Protein AF-A0A1I8HYN5-F1 (afdb_monomer)

InterPro domains:
  IPR001965 Zinc finger, PHD-type [SM00249] (14-79)
  IPR011011 Zinc finger, FYVE/PHD-type [SSF57903] (11-50)
  IPR013083 Zinc finger, RING/FYVE/PHD-type [G3DSA:3.30.40.10] (3-82)
  IPR034732 Extended PHD (ePHD) domain [PS51805] (1-79)
  IPR050701 Histone Modification Regulator [PTHR13793] (5-115)

Nearest PDB structures (foldseek):
  5erc-assembly1_A  TM=8.312E-01  e=2.181E-04  Homo sapiens
  6u04-assembly1_A  TM=8.109E-01  e=4.125E-04  Homo sapiens
  8gdx-assembly1_A  TM=7.862E-01  e=3.197E-04  Homo sapiens
  4dq0-assembly1_A  TM=2.539E-01  e=8.028E+00  Escherichia coli O157:H7 str. Sakai

Solvent-accessible surface area (backbone atoms only — not comparable to full-atom values): 11178 Å² total; per-residue (Å²): 120,81,73,80,75,58,62,69,71,35,25,64,41,57,16,60,64,83,70,47,56,67,87,48,59,39,49,54,28,71,52,87,95,46,85,52,27,31,32,59,66,57,46,60,74,58,57,55,45,88,83,61,100,62,64,42,44,40,79,25,66,36,78,38,98,83,74,47,80,41,79,44,33,25,39,67,93,43,47,84,35,72,66,43,20,50,38,58,73,38,42,70,60,50,52,54,54,50,51,52,50,52,53,51,51,53,49,50,59,76,46,62,91,56,59,70,70,59,51,53,52,53,53,54,54,53,56,68,72,67,69,84,84,62,91,69,56,63,62,57,50,51,53,53,50,51,49,52,50,49,62,71,43,40,75,80,77,50,55,60,68,58,52,52,58,71,54,73,81,61,95,64,52,68,67,58,50,43,51,54,52,50,51,56,52,61,75,71,110

Structure (mmCIF, N/CA/C/O backbone):
data_AF-A0A1I8HYN5-F1
#
_entry.id   AF-A0A1I8HYN5-F1
#
loop_
_atom_site.group_PDB
_atom_site.id
_atom_site.type_symbol
_atom_site.label_atom_id
_atom_site.label_alt_id
_atom_site.label_comp_id
_atom_site.label_asym_id
_atom_site.label_entity_id
_atom_site.label_seq_id
_atom_site.pdbx_PDB_ins_code
_atom_site.Cartn_x
_atom_site.Cartn_y
_atom_site.Cartn_z
_atom_site.occupancy
_atom_site.B_iso_or_equiv
_atom_site.auth_seq_id
_atom_site.auth_comp_id
_atom_site.auth_asym_id
_atom_site.auth_atom_id
_atom_site.pdbx_PDB_model_num
ATOM 1 N N . ASP A 1 1 ? 23.582 0.432 -28.502 1.00 45.94 1 ASP A N 1
ATOM 2 C CA . ASP A 1 1 ? 22.298 1.060 -28.120 1.00 45.94 1 ASP A CA 1
ATOM 3 C C . ASP A 1 1 ? 21.508 0.223 -27.118 1.00 45.94 1 ASP A C 1
ATOM 5 O O . ASP A 1 1 ? 20.801 -0.701 -27.498 1.00 45.94 1 ASP A O 1
ATOM 9 N N . PHE A 1 2 ? 21.614 0.536 -25.820 1.00 52.78 2 PHE A N 1
ATOM 10 C CA . PHE A 1 2 ? 20.899 -0.164 -24.730 1.00 52.78 2 PHE A CA 1
ATOM 11 C C . PHE A 1 2 ? 19.363 -0.065 -24.819 1.00 52.78 2 PHE A C 1
ATOM 13 O O . PHE A 1 2 ? 18.639 -0.804 -24.153 1.00 52.78 2 PHE A O 1
ATOM 20 N N . GLU A 1 3 ? 18.843 0.842 -25.644 1.00 53.78 3 GLU A N 1
ATOM 21 C CA . GLU A 1 3 ? 17.408 1.003 -25.849 1.00 53.78 3 GLU A CA 1
ATOM 22 C C . GLU A 1 3 ? 16.760 -0.163 -26.614 1.00 53.78 3 GLU A C 1
ATOM 24 O O . GLU A 1 3 ? 15.589 -0.464 -26.364 1.00 53.78 3 GLU A O 1
ATOM 29 N N . ALA A 1 4 ? 17.501 -0.853 -27.485 1.00 60.72 4 ALA A N 1
ATOM 30 C CA . ALA A 1 4 ? 16.977 -1.954 -28.299 1.00 60.72 4 ALA A CA 1
ATOM 31 C C . ALA A 1 4 ? 16.680 -3.232 -27.487 1.00 60.72 4 ALA A C 1
ATOM 33 O O . ALA A 1 4 ? 15.923 -4.091 -27.931 1.00 60.72 4 ALA A O 1
ATOM 34 N N . GLU A 1 5 ? 17.229 -3.347 -26.274 1.00 81.69 5 GLU A N 1
ATOM 35 C CA . GLU A 1 5 ? 17.124 -4.553 -25.444 1.00 81.69 5 GLU A CA 1
ATOM 36 C C . GLU A 1 5 ? 15.880 -4.559 -24.533 1.00 81.69 5 GLU A C 1
ATOM 38 O O . GLU A 1 5 ? 15.499 -5.590 -23.976 1.00 81.69 5 GLU A O 1
ATOM 43 N N . VAL A 1 6 ? 15.203 -3.414 -24.377 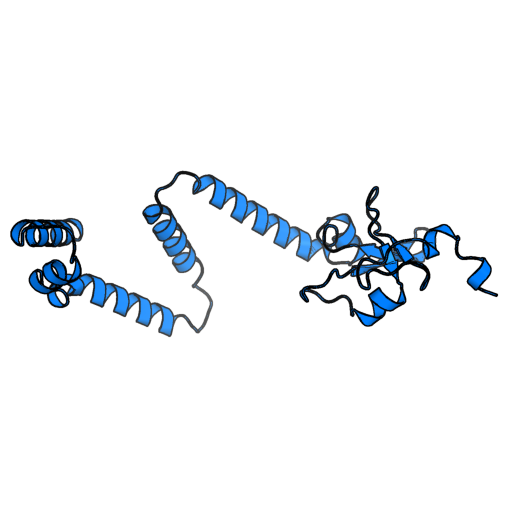1.00 82.06 6 VAL A N 1
ATOM 44 C CA . VAL A 1 6 ? 14.002 -3.304 -23.538 1.00 82.06 6 VAL A CA 1
ATOM 45 C C . VAL A 1 6 ? 12.756 -3.673 -24.350 1.00 82.06 6 VAL A C 1
ATOM 47 O O . VAL A 1 6 ? 12.395 -2.928 -25.263 1.00 82.06 6 VAL A O 1
ATOM 50 N N . PRO A 1 7 ? 12.016 -4.740 -23.982 1.00 88.06 7 PRO A N 1
ATOM 51 C CA . PRO A 1 7 ? 10.850 -5.174 -24.743 1.00 88.06 7 PRO A CA 1
ATOM 52 C C . PRO A 1 7 ? 9.796 -4.062 -24.923 1.00 88.06 7 PRO A C 1
ATOM 54 O O . PRO A 1 7 ? 9.461 -3.396 -23.933 1.00 88.06 7 PRO A O 1
ATOM 57 N N . PRO A 1 8 ? 9.191 -3.908 -26.122 1.00 88.12 8 PRO A N 1
ATOM 58 C CA . PRO A 1 8 ? 8.239 -2.829 -26.416 1.00 88.12 8 PRO A CA 1
ATOM 59 C C . PRO A 1 8 ? 7.075 -2.737 -25.422 1.00 88.12 8 PRO A C 1
ATOM 61 O O . PRO A 1 8 ? 6.675 -1.646 -25.010 1.00 88.12 8 PRO A O 1
ATOM 64 N N . TRP A 1 9 ? 6.581 -3.885 -24.944 1.00 89.19 9 TRP A N 1
ATOM 65 C CA . TRP A 1 9 ? 5.485 -3.938 -23.976 1.00 89.19 9 TRP A CA 1
ATOM 66 C C . TRP A 1 9 ? 5.801 -3.199 -22.670 1.00 89.19 9 TRP A C 1
ATOM 68 O O . TRP A 1 9 ? 4.890 -2.644 -22.065 1.00 89.19 9 TRP A O 1
ATOM 78 N N . ARG A 1 10 ? 7.072 -3.128 -22.239 1.00 91.19 10 ARG A N 1
ATOM 79 C CA . ARG A 1 10 ? 7.459 -2.402 -21.016 1.00 91.19 10 ARG A CA 1
ATOM 80 C C . ARG A 1 10 ? 7.323 -0.892 -21.155 1.00 91.19 10 ARG A C 1
ATOM 82 O O . ARG A 1 10 ? 7.084 -0.227 -20.150 1.00 91.19 10 ARG A O 1
ATOM 89 N N . ARG A 1 11 ? 7.466 -0.359 -22.370 1.00 89.25 11 ARG A N 1
ATOM 90 C CA . ARG A 1 11 ? 7.289 1.072 -22.670 1.00 89.25 11 ARG A CA 1
ATOM 91 C C . ARG A 1 11 ? 5.807 1.445 -22.801 1.00 89.25 11 ARG A C 1
ATOM 93 O O . ARG A 1 11 ? 5.422 2.574 -22.518 1.00 89.25 11 ARG A O 1
ATOM 100 N N . ALA A 1 12 ? 4.959 0.482 -23.167 1.00 90.81 12 ALA A N 1
ATOM 101 C CA . ALA A 1 12 ? 3.516 0.677 -23.325 1.00 90.81 12 ALA A CA 1
ATOM 102 C C . ALA A 1 12 ? 2.719 0.655 -22.000 1.00 90.81 12 ALA A C 1
ATOM 104 O O . ALA A 1 12 ? 1.532 0.994 -21.981 1.00 90.81 12 ALA A O 1
ATOM 105 N N . LEU A 1 13 ? 3.338 0.248 -20.886 1.00 94.06 13 LEU A N 1
ATOM 106 C CA . LEU A 1 13 ? 2.671 0.184 -19.584 1.00 94.06 13 LEU A CA 1
ATOM 107 C C . LEU A 1 13 ? 2.345 1.579 -19.034 1.00 94.06 13 LEU A C 1
ATOM 109 O O . LEU A 1 13 ? 3.095 2.534 -19.210 1.00 94.06 13 LEU A O 1
ATOM 113 N N . LEU A 1 14 ? 1.225 1.678 -18.312 1.00 93.50 14 LEU A N 1
ATOM 114 C CA . LEU A 1 14 ? 0.826 2.895 -17.605 1.00 93.50 14 LEU A CA 1
ATOM 115 C C . LEU A 1 14 ? 1.540 2.980 -16.252 1.00 93.50 14 LEU A C 1
ATOM 117 O O . LEU A 1 14 ? 1.288 2.159 -15.364 1.00 93.50 14 LEU A O 1
ATOM 121 N N . CYS A 1 15 ? 2.376 3.999 -16.069 1.00 92.50 15 CYS A N 1
ATOM 122 C CA . CYS A 1 15 ? 3.002 4.270 -14.781 1.00 92.50 15 CYS A CA 1
ATOM 123 C C . CYS A 1 15 ? 1.953 4.731 -13.757 1.00 92.50 15 CYS A C 1
ATOM 125 O O . CYS A 1 15 ? 1.239 5.703 -13.987 1.00 92.50 15 CYS A O 1
ATOM 127 N N . ARG A 1 16 ? 1.871 4.082 -12.590 1.00 90.56 16 ARG A N 1
ATOM 128 C CA . ARG A 1 16 ? 0.913 4.468 -11.533 1.00 90.56 16 ARG A CA 1
ATOM 129 C C . ARG A 1 16 ? 1.249 5.771 -10.806 1.00 90.56 16 ARG A C 1
ATOM 131 O O . ARG A 1 16 ? 0.359 6.324 -10.169 1.00 90.56 16 ARG A O 1
ATOM 138 N N . ILE A 1 17 ? 2.495 6.237 -10.901 1.00 87.75 17 ILE A N 1
ATOM 139 C CA . ILE A 1 17 ? 2.951 7.479 -10.261 1.00 87.75 17 ILE A CA 1
ATOM 140 C C . ILE A 1 17 ? 2.571 8.679 -11.135 1.00 87.75 17 ILE A C 1
ATOM 142 O O . ILE A 1 17 ? 1.749 9.490 -10.726 1.00 87.75 17 ILE A O 1
ATOM 146 N N . CYS A 1 18 ? 3.099 8.765 -12.363 1.00 90.06 18 CYS A N 1
ATOM 147 C CA . CYS A 1 18 ? 2.850 9.906 -13.256 1.00 90.06 18 CYS A CA 1
ATOM 148 C C . CYS A 1 18 ? 1.638 9.744 -14.187 1.00 90.06 18 CYS A C 1
ATOM 150 O O . CYS A 1 18 ? 1.286 10.685 -14.887 1.00 90.06 18 CYS A O 1
ATOM 152 N N . ARG A 1 19 ? 0.997 8.566 -14.218 1.00 91.31 19 ARG A N 1
ATOM 153 C CA . ARG A 1 19 ? -0.172 8.256 -15.068 1.00 91.31 19 ARG A CA 1
ATOM 154 C C . ARG A 1 19 ? 0.064 8.439 -16.576 1.00 91.31 19 ARG A C 1
ATOM 156 O O . ARG A 1 19 ? -0.882 8.685 -17.315 1.00 91.31 19 ARG A O 1
ATOM 163 N N . GLN A 1 20 ? 1.297 8.251 -17.042 1.00 91.50 20 GLN A N 1
ATOM 164 C CA . GLN A 1 20 ? 1.667 8.330 -18.462 1.00 91.50 20 GLN A CA 1
ATOM 165 C C . GLN A 1 20 ? 2.129 6.969 -19.012 1.00 91.50 20 GLN A C 1
ATOM 167 O O . GLN A 1 20 ? 2.555 6.096 -18.248 1.00 91.50 20 GLN A O 1
ATOM 172 N N . ARG A 1 21 ? 2.027 6.800 -20.338 1.00 92.88 21 ARG A N 1
ATOM 173 C CA . ARG A 1 21 ? 2.552 5.670 -21.132 1.00 92.88 21 ARG A CA 1
ATOM 174 C C . ARG A 1 21 ? 3.614 6.195 -22.101 1.00 92.88 21 ARG A C 1
ATOM 176 O O . ARG A 1 21 ? 3.545 7.357 -22.481 1.00 92.88 21 ARG A O 1
ATOM 183 N N . GLY A 1 22 ? 4.564 5.362 -22.520 1.00 85.88 22 GLY A N 1
ATOM 184 C CA . GLY A 1 22 ? 5.498 5.691 -23.608 1.00 85.88 22 GLY A CA 1
ATOM 185 C C . GLY A 1 22 ? 6.640 6.653 -23.260 1.00 85.88 22 GLY A C 1
ATOM 186 O O . GLY A 1 22 ? 7.536 6.819 -24.074 1.00 85.88 22 GLY A O 1
ATOM 187 N N . VAL A 1 23 ? 6.658 7.236 -22.057 1.00 86.38 23 VAL A N 1
ATOM 188 C CA . VAL A 1 23 ? 7.706 8.184 -21.612 1.00 86.38 23 VAL A CA 1
ATOM 189 C C . VAL A 1 23 ? 8.972 7.462 -21.124 1.00 86.38 23 VAL A C 1
ATOM 191 O O . VAL A 1 23 ? 10.029 8.065 -20.977 1.00 86.38 23 VAL A O 1
ATOM 194 N N . GLY A 1 24 ? 8.896 6.153 -20.874 1.00 85.81 24 GLY A N 1
ATOM 195 C CA . GLY A 1 24 ? 10.059 5.352 -20.511 1.00 85.81 24 GLY A CA 1
ATOM 196 C C . GLY A 1 24 ? 9.726 3.892 -20.224 1.00 85.81 24 GLY A C 1
ATOM 197 O O . GLY A 1 24 ? 8.579 3.452 -20.305 1.00 85.81 24 GLY A O 1
ATOM 198 N N . ALA A 1 25 ? 10.750 3.121 -19.861 1.00 89.44 25 ALA A N 1
ATOM 199 C CA . ALA A 1 25 ? 10.588 1.725 -19.482 1.00 89.44 25 ALA A CA 1
ATOM 200 C C . ALA A 1 25 ? 9.956 1.596 -18.088 1.00 89.44 25 ALA A C 1
ATOM 202 O O . ALA A 1 25 ? 10.476 2.114 -17.092 1.00 89.44 25 ALA A O 1
ATOM 203 N N . CYS A 1 26 ? 8.848 0.863 -18.002 1.00 92.50 26 CYS A N 1
ATOM 204 C CA . CYS A 1 26 ? 8.253 0.508 -16.724 1.00 92.50 26 CYS A CA 1
ATOM 205 C C . CYS A 1 26 ? 8.825 -0.799 -16.156 1.00 92.50 26 CYS A C 1
ATOM 207 O O . CYS A 1 26 ? 9.093 -1.765 -16.874 1.00 92.50 26 CYS A O 1
ATOM 209 N N . VAL A 1 27 ? 8.905 -0.854 -14.829 1.00 92.00 27 VAL A N 1
ATOM 210 C CA . VAL A 1 27 ? 9.053 -2.081 -14.041 1.00 92.00 27 VAL A CA 1
ATOM 211 C C . VAL A 1 27 ? 7.725 -2.429 -13.379 1.00 92.00 27 VAL A C 1
ATOM 213 O O . VAL A 1 27 ? 6.952 -1.548 -12.996 1.00 92.00 27 VAL A O 1
ATOM 216 N N . GLN A 1 28 ? 7.444 -3.723 -13.264 1.00 92.75 28 GLN A N 1
ATOM 217 C CA . GLN A 1 28 ? 6.195 -4.227 -12.699 1.00 92.75 28 GLN A CA 1
ATOM 218 C C . GLN A 1 28 ? 6.365 -4.677 -11.249 1.00 92.75 28 GLN A C 1
ATOM 220 O O . GLN A 1 28 ? 7.465 -4.970 -10.782 1.00 92.75 28 GLN A O 1
ATOM 225 N N . CYS A 1 29 ? 5.243 -4.746 -10.538 1.00 93.25 29 CYS A N 1
ATOM 226 C CA . CYS A 1 29 ? 5.196 -5.309 -9.201 1.00 93.25 29 CYS A CA 1
ATOM 227 C C . CYS A 1 29 ? 5.617 -6.791 -9.207 1.00 93.25 29 CYS A C 1
ATOM 229 O O . CYS A 1 29 ? 5.122 -7.571 -10.012 1.00 93.25 29 CYS A O 1
ATOM 231 N N . GLY A 1 30 ? 6.464 -7.198 -8.257 1.00 90.31 30 GLY A N 1
ATOM 232 C CA . GLY A 1 30 ? 6.969 -8.569 -8.127 1.00 90.31 30 GLY A CA 1
ATOM 233 C C . GLY A 1 30 ? 5.939 -9.610 -7.668 1.00 90.31 30 GLY A C 1
ATOM 234 O O . GLY A 1 30 ? 6.273 -10.787 -7.564 1.00 90.31 30 GLY A O 1
ATOM 235 N N . VAL A 1 31 ? 4.694 -9.211 -7.381 1.00 91.25 31 VAL A N 1
ATOM 236 C CA . VAL A 1 31 ? 3.612 -10.142 -7.027 1.00 91.25 31 VAL A CA 1
ATOM 237 C C . VAL A 1 31 ? 2.941 -10.675 -8.286 1.00 91.25 31 VAL A C 1
ATOM 239 O O . VAL A 1 31 ? 2.493 -9.915 -9.147 1.00 91.25 31 VAL A O 1
ATOM 242 N N . ARG A 1 32 ? 2.804 -12.001 -8.359 1.00 89.56 32 ARG A N 1
ATOM 243 C CA . ARG A 1 32 ? 2.158 -12.693 -9.477 1.00 89.56 32 ARG A CA 1
ATOM 244 C C . ARG A 1 32 ? 0.724 -12.182 -9.677 1.00 89.56 32 ARG A C 1
ATOM 246 O O . ARG A 1 32 ? -0.018 -12.032 -8.711 1.00 89.56 32 ARG A O 1
ATOM 253 N N . ARG A 1 33 ? 0.324 -11.949 -10.933 1.00 90.19 33 ARG A N 1
ATOM 254 C CA . ARG A 1 33 ? -0.977 -11.359 -11.333 1.00 90.19 33 ARG A CA 1
ATOM 255 C C . ARG A 1 33 ? -1.185 -9.887 -10.935 1.00 90.19 33 ARG A C 1
ATOM 257 O O . ARG A 1 33 ? -2.273 -9.356 -11.139 1.00 90.19 33 ARG A O 1
ATOM 264 N N . CYS A 1 34 ? -0.171 -9.191 -10.415 1.00 93.06 34 CYS A N 1
ATOM 265 C CA . CYS A 1 34 ? -0.236 -7.742 -10.256 1.00 93.06 34 CYS A CA 1
ATOM 266 C C . CYS A 1 34 ? 0.259 -7.042 -11.526 1.00 93.06 34 CYS A C 1
ATOM 268 O O . CYS A 1 34 ? 1.414 -7.184 -11.903 1.00 93.06 34 CYS A O 1
ATOM 270 N N . ASN A 1 35 ? -0.590 -6.225 -12.148 1.00 92.38 35 ASN A N 1
ATOM 271 C CA . ASN A 1 35 ? -0.233 -5.422 -13.324 1.00 92.38 35 ASN A CA 1
ATOM 272 C C . ASN A 1 35 ? 0.217 -3.991 -12.972 1.00 92.38 35 ASN A C 1
ATOM 274 O O . ASN A 1 35 ? 0.258 -3.120 -13.839 1.00 92.38 35 ASN A O 1
ATOM 278 N N . ALA A 1 36 ? 0.497 -3.709 -11.694 1.00 93.25 36 ALA A N 1
ATOM 279 C CA . ALA A 1 36 ? 0.994 -2.400 -11.290 1.00 93.25 36 ALA A CA 1
ATOM 280 C C . ALA A 1 36 ? 2.386 -2.171 -11.885 1.00 93.25 36 ALA A C 1
ATOM 282 O O . ALA A 1 36 ? 3.275 -2.999 -11.690 1.00 93.25 36 ALA A O 1
ATOM 283 N N . ALA A 1 37 ? 2.549 -1.050 -12.582 1.00 93.38 37 ALA A N 1
ATOM 284 C CA . ALA A 1 37 ? 3.760 -0.692 -13.295 1.00 93.38 37 ALA A CA 1
ATOM 285 C C . ALA A 1 37 ? 4.196 0.733 -12.942 1.00 93.38 37 ALA A C 1
ATOM 287 O O . ALA A 1 37 ? 3.365 1.588 -12.618 1.00 93.38 37 ALA A O 1
ATOM 288 N N . PHE A 1 38 ? 5.500 0.972 -12.990 1.00 91.44 38 PHE A N 1
ATOM 289 C CA . PHE A 1 38 ? 6.111 2.235 -12.599 1.00 91.44 38 PHE A CA 1
ATOM 290 C C . PHE A 1 38 ? 7.333 2.509 -13.468 1.00 91.44 38 PHE A C 1
ATOM 292 O O . PHE A 1 38 ? 8.128 1.598 -13.689 1.00 91.44 38 PHE A O 1
ATOM 299 N N . HIS A 1 39 ? 7.532 3.748 -13.912 1.00 91.00 39 HIS A N 1
ATOM 300 C CA . HIS A 1 39 ? 8.812 4.125 -14.509 1.00 91.00 39 HIS A CA 1
ATOM 301 C C . HIS A 1 39 ? 9.928 4.016 -13.468 1.00 91.00 39 HIS A C 1
ATOM 303 O O . HIS A 1 39 ? 9.734 4.378 -12.303 1.00 91.00 39 HIS A O 1
ATOM 309 N N . VAL A 1 40 ? 11.109 3.574 -13.904 1.00 86.56 40 VAL A N 1
ATOM 310 C CA . VAL A 1 40 ? 12.303 3.494 -13.045 1.00 86.56 40 VAL A CA 1
ATOM 311 C C . VAL A 1 40 ? 12.643 4.869 -12.460 1.00 86.56 40 VAL A C 1
ATOM 313 O O . VAL A 1 40 ? 12.838 4.989 -11.253 1.00 86.56 40 VAL A O 1
ATOM 316 N N . GLY A 1 41 ? 12.602 5.918 -13.290 1.00 85.81 41 GLY A N 1
ATOM 317 C CA . GLY A 1 41 ? 12.794 7.301 -12.846 1.00 85.81 41 GLY A CA 1
ATOM 318 C C . GLY A 1 41 ? 11.738 7.750 -11.834 1.00 85.81 41 GLY A C 1
ATOM 319 O O . GLY A 1 41 ? 12.087 8.267 -10.780 1.00 85.81 41 GLY A O 1
ATOM 320 N N . CYS A 1 42 ? 10.451 7.467 -12.078 1.00 86.38 42 CYS A N 1
ATOM 321 C CA . CYS A 1 42 ? 9.390 7.821 -11.129 1.00 86.38 42 CYS A CA 1
ATOM 322 C C . CYS A 1 42 ? 9.590 7.163 -9.758 1.00 86.38 42 CYS A C 1
ATOM 324 O O . CYS A 1 42 ? 9.378 7.827 -8.751 1.00 86.38 42 CYS A O 1
ATOM 326 N N . LEU A 1 43 ? 10.018 5.896 -9.709 1.00 80.25 43 LEU A N 1
ATOM 327 C CA . LEU A 1 43 ? 10.330 5.199 -8.454 1.00 80.25 43 LEU A CA 1
ATOM 328 C C . LEU A 1 43 ? 11.517 5.821 -7.711 1.00 80.25 43 LEU A C 1
ATOM 330 O O . LEU A 1 43 ? 11.496 5.901 -6.482 1.00 80.25 43 LEU A O 1
ATOM 334 N N . ALA A 1 44 ? 12.547 6.236 -8.452 1.00 76.56 44 ALA A N 1
ATOM 335 C CA . ALA A 1 44 ? 13.732 6.876 -7.892 1.00 76.56 44 ALA A CA 1
ATOM 336 C C . ALA A 1 44 ? 13.397 8.264 -7.318 1.00 76.56 44 ALA A C 1
ATOM 338 O O . ALA A 1 44 ? 13.735 8.558 -6.170 1.00 76.56 44 ALA A O 1
ATOM 339 N N . THR A 1 45 ? 12.668 9.089 -8.076 1.00 71.50 45 THR A N 1
ATOM 340 C CA . THR A 1 45 ? 12.294 10.456 -7.683 1.00 71.50 45 THR A CA 1
ATOM 341 C C . THR A 1 45 ? 11.232 10.481 -6.586 1.00 71.50 45 THR A C 1
ATOM 343 O O . THR A 1 45 ? 11.310 11.313 -5.687 1.00 71.50 45 THR A O 1
ATOM 346 N N . SER A 1 46 ? 10.279 9.540 -6.577 1.00 62.38 46 SER A N 1
ATOM 347 C CA . SER A 1 46 ? 9.251 9.461 -5.526 1.00 62.38 46 SER A CA 1
ATOM 348 C C . SER A 1 46 ? 9.795 9.007 -4.161 1.00 62.38 46 SER A C 1
ATOM 350 O O . SER A 1 46 ? 9.013 8.819 -3.224 1.00 62.38 46 SER A O 1
ATOM 352 N N . ARG A 1 47 ? 11.118 8.795 -4.044 1.00 50.12 47 ARG A N 1
ATOM 353 C CA . ARG A 1 47 ? 11.853 8.437 -2.820 1.00 50.12 47 ARG A CA 1
ATOM 354 C C . ARG A 1 47 ? 11.112 7.441 -1.930 1.00 50.12 47 ARG A C 1
ATOM 356 O O . ARG A 1 47 ? 10.931 7.723 -0.754 1.00 50.12 47 ARG A O 1
ATOM 363 N N . GLY A 1 48 ? 10.666 6.295 -2.463 1.00 47.75 48 GLY A N 1
ATOM 364 C CA . GLY A 1 48 ? 10.149 5.167 -1.661 1.00 47.75 48 GLY A CA 1
ATOM 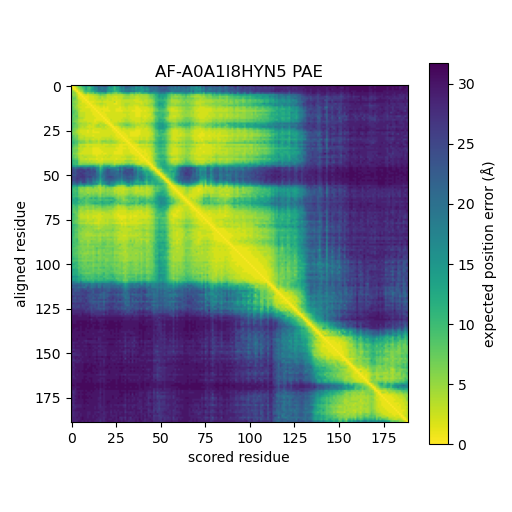365 C C . GLY A 1 48 ? 9.294 5.568 -0.447 1.00 47.75 48 GLY A C 1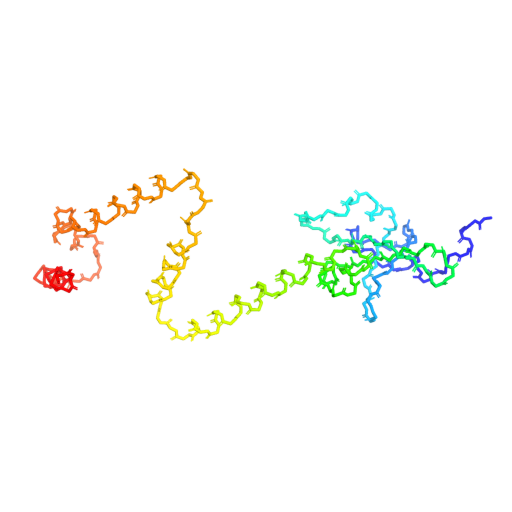
ATOM 366 O O . GLY A 1 48 ? 9.454 4.992 0.634 1.00 47.75 48 GLY A O 1
ATOM 367 N N . SER A 1 49 ? 8.477 6.615 -0.592 1.00 39.62 49 SER A N 1
ATOM 368 C CA . SER A 1 49 ? 8.024 7.399 0.547 1.00 39.62 49 SER A CA 1
ATOM 369 C C . SER A 1 49 ? 6.953 6.613 1.281 1.00 39.62 49 SER A C 1
ATOM 371 O O . SER A 1 49 ? 5.838 6.386 0.814 1.00 39.62 49 SER A O 1
ATOM 373 N N . VAL A 1 50 ? 7.328 6.143 2.468 1.00 41.31 50 VAL A N 1
ATOM 374 C CA . VAL A 1 50 ? 6.376 5.709 3.478 1.00 41.31 50 VAL A CA 1
ATOM 375 C C . VAL A 1 50 ? 5.484 6.919 3.765 1.00 41.31 50 VAL A C 1
ATOM 377 O O . VAL A 1 50 ? 5.909 7.840 4.449 1.00 41.31 50 VAL A O 1
ATOM 380 N N . GLY A 1 51 ? 4.258 6.913 3.244 1.00 39.59 51 GLY A N 1
ATOM 381 C CA . GLY A 1 51 ? 3.185 7.762 3.760 1.00 39.59 51 GLY A CA 1
ATOM 382 C C . GLY A 1 51 ? 2.947 9.115 3.087 1.00 39.59 51 GLY A C 1
ATOM 383 O O . GLY A 1 51 ? 2.332 9.958 3.729 1.00 39.59 51 GLY A O 1
ATOM 384 N N . VAL A 1 52 ? 3.335 9.334 1.826 1.00 33.41 52 VAL A N 1
ATOM 385 C CA . VAL A 1 52 ? 2.785 10.470 1.058 1.00 33.41 52 VAL A CA 1
ATOM 386 C C . VAL A 1 52 ? 1.685 9.952 0.135 1.00 33.41 52 VAL A C 1
ATOM 388 O O . VAL A 1 52 ? 1.852 8.938 -0.543 1.00 33.41 52 VAL A O 1
ATOM 391 N N . ALA A 1 53 ? 0.526 10.604 0.168 1.00 36.69 53 ALA A N 1
ATOM 392 C CA . ALA A 1 53 ? -0.665 10.241 -0.588 1.00 36.69 53 ALA A CA 1
ATOM 393 C C . ALA A 1 53 ? -0.408 10.341 -2.105 1.00 36.69 53 ALA A C 1
ATOM 395 O O . ALA A 1 53 ? -0.631 11.376 -2.718 1.00 36.69 53 ALA A O 1
ATOM 396 N N . GLY A 1 54 ? 0.104 9.268 -2.712 1.00 42.44 54 GLY A N 1
ATOM 397 C CA . GLY A 1 54 ? 0.452 9.279 -4.131 1.00 42.44 54 GLY A CA 1
ATOM 398 C C . GLY A 1 54 ? 1.175 8.023 -4.610 1.00 42.44 54 GLY A C 1
ATOM 399 O O . GLY A 1 54 ? 2.326 8.102 -5.011 1.00 42.44 54 GLY A O 1
ATOM 400 N N . GLY A 1 55 ? 0.505 6.865 -4.580 1.00 51.47 55 GLY A N 1
ATOM 401 C CA . GLY A 1 55 ? 0.833 5.698 -5.422 1.00 51.47 55 GLY A CA 1
ATOM 402 C C . GLY A 1 55 ? 2.298 5.234 -5.441 1.00 51.47 55 GLY A C 1
ATOM 403 O O . GLY A 1 55 ? 2.849 5.030 -6.525 1.00 51.47 55 GLY A O 1
ATOM 404 N N . GLY A 1 56 ? 2.930 5.075 -4.277 1.00 57.72 56 GLY A N 1
ATOM 405 C CA . GLY A 1 56 ? 4.349 4.751 -4.150 1.00 57.72 56 GLY A CA 1
ATOM 406 C C . GLY A 1 56 ? 4.655 3.266 -4.373 1.00 57.72 56 GLY A C 1
ATOM 407 O O . GLY A 1 56 ? 4.130 2.374 -3.712 1.00 57.72 56 GLY A O 1
ATOM 408 N N . GLY A 1 57 ? 5.561 2.956 -5.300 1.00 64.75 57 GLY A N 1
ATOM 409 C CA . GLY A 1 57 ? 6.204 1.640 -5.331 1.00 64.75 57 GLY A CA 1
ATOM 410 C C . GLY A 1 57 ? 7.363 1.576 -4.329 1.00 64.75 57 GLY A C 1
ATOM 411 O O . GLY A 1 57 ? 8.069 2.562 -4.124 1.00 64.75 57 GLY A O 1
ATOM 412 N N . ARG A 1 58 ? 7.592 0.416 -3.708 1.00 81.31 58 ARG A N 1
ATOM 413 C CA . ARG A 1 58 ? 8.756 0.160 -2.844 1.00 81.31 58 ARG A CA 1
ATOM 414 C C . ARG A 1 58 ? 9.758 -0.726 -3.558 1.00 81.31 58 ARG A C 1
ATOM 416 O O . ARG A 1 58 ? 9.399 -1.824 -3.979 1.00 81.31 58 ARG A O 1
ATOM 423 N N . LEU A 1 59 ? 10.996 -0.253 -3.652 1.00 83.12 59 LEU A N 1
ATOM 424 C CA . LEU A 1 59 ? 12.123 -1.011 -4.182 1.00 83.12 59 LEU A CA 1
ATOM 425 C C . LEU A 1 59 ? 12.683 -1.948 -3.104 1.00 83.12 59 LEU A C 1
ATOM 427 O O . LEU A 1 59 ? 12.846 -1.564 -1.947 1.00 83.12 59 LEU A O 1
ATOM 431 N N . ALA A 1 60 ? 12.986 -3.172 -3.507 1.00 84.25 60 ALA A N 1
ATOM 432 C CA . ALA A 1 60 ? 13.612 -4.209 -2.712 1.00 84.25 60 ALA A CA 1
ATOM 433 C C . ALA A 1 60 ? 14.812 -4.769 -3.483 1.00 84.25 60 ALA A C 1
ATOM 435 O O . ALA A 1 60 ? 14.769 -4.887 -4.709 1.00 84.25 60 ALA A O 1
ATOM 436 N N . SER A 1 61 ? 15.869 -5.131 -2.763 1.00 86.44 61 SER A N 1
ATOM 437 C CA . SER A 1 61 ? 17.044 -5.795 -3.324 1.00 86.44 61 SER A CA 1
ATOM 438 C C . SER A 1 61 ? 17.102 -7.206 -2.768 1.00 86.44 61 SER A C 1
ATOM 440 O O . SER A 1 61 ? 17.149 -7.386 -1.554 1.00 86.44 61 SER A O 1
ATOM 442 N N . VAL A 1 62 ? 17.107 -8.197 -3.651 1.00 85.25 62 VAL A N 1
ATOM 443 C CA . VAL A 1 62 ? 17.201 -9.612 -3.291 1.00 85.25 62 VAL A CA 1
ATOM 444 C C . VAL A 1 62 ? 18.434 -10.220 -3.935 1.00 85.25 62 VAL A C 1
ATOM 446 O O . VAL A 1 62 ? 18.778 -9.903 -5.071 1.00 85.25 62 VAL A O 1
ATOM 449 N N . GLU A 1 63 ? 19.116 -11.095 -3.215 1.00 85.75 63 GLU A N 1
ATOM 450 C CA . GLU A 1 63 ? 20.221 -11.857 -3.781 1.00 85.75 63 GLU A CA 1
ATOM 451 C C . GLU A 1 63 ? 19.662 -13.006 -4.629 1.00 85.75 63 GLU A C 1
ATOM 453 O O . GLU A 1 63 ? 18.785 -13.761 -4.197 1.00 85.75 63 GLU A O 1
ATOM 458 N N . GLY A 1 64 ? 20.088 -13.080 -5.888 1.00 81.19 64 GLY A N 1
ATOM 459 C CA . GLY A 1 64 ? 19.742 -14.168 -6.789 1.00 81.19 64 GLY A CA 1
ATOM 460 C C . GLY A 1 64 ? 20.466 -15.457 -6.405 1.00 81.19 64 GLY A C 1
ATOM 461 O O . GLY A 1 64 ? 21.526 -15.430 -5.792 1.00 81.19 64 GLY A O 1
ATOM 462 N N . ARG A 1 65 ? 19.914 -16.605 -6.818 1.00 82.12 65 ARG A N 1
ATOM 463 C CA . ARG A 1 65 ? 20.564 -17.922 -6.649 1.00 82.12 65 ARG A CA 1
ATOM 464 C C . ARG A 1 65 ? 21.935 -18.010 -7.332 1.00 82.12 65 ARG A C 1
ATOM 466 O O . ARG A 1 65 ? 22.757 -18.826 -6.959 1.00 82.12 65 ARG A O 1
ATOM 473 N N . ASP A 1 66 ? 22.140 -17.163 -8.327 1.00 87.62 66 ASP A N 1
ATOM 474 C CA . ASP A 1 66 ? 23.341 -16.970 -9.126 1.00 87.62 66 ASP A CA 1
ATOM 475 C C . ASP A 1 66 ? 24.349 -15.986 -8.495 1.00 87.62 66 ASP A C 1
ATOM 477 O O . ASP A 1 66 ? 25.280 -15.551 -9.164 1.00 87.62 66 ASP A O 1
ATOM 481 N N . GLY A 1 67 ? 24.133 -15.552 -7.245 1.00 84.44 67 GLY A N 1
ATOM 482 C CA . GLY A 1 67 ? 24.950 -14.534 -6.566 1.00 84.44 67 GLY A CA 1
ATOM 483 C C . GLY A 1 67 ? 24.750 -13.108 -7.102 1.00 84.44 67 GLY A C 1
ATOM 484 O O . GLY A 1 67 ? 25.251 -12.138 -6.536 1.00 84.44 67 GLY A O 1
ATOM 485 N N . ARG A 1 68 ? 23.981 -12.933 -8.184 1.00 87.44 6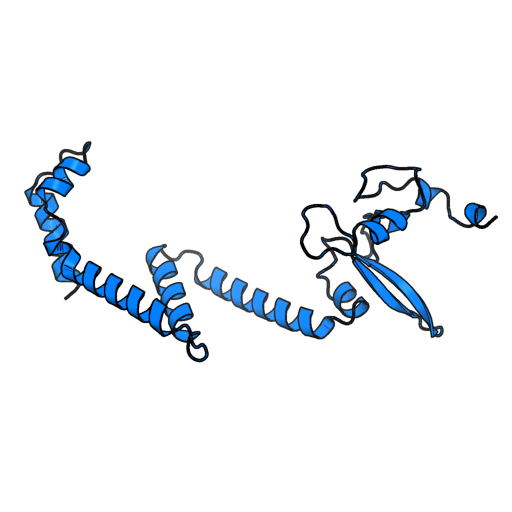8 ARG A N 1
ATOM 486 C CA . ARG A 1 68 ? 23.673 -11.616 -8.756 1.00 87.44 68 ARG A CA 1
ATOM 487 C C . ARG A 1 68 ? 22.518 -10.958 -8.014 1.00 87.44 68 ARG A C 1
ATOM 489 O O . ARG A 1 68 ? 21.469 -11.564 -7.794 1.00 87.44 68 ARG A O 1
ATOM 496 N N . ARG A 1 69 ? 22.673 -9.676 -7.683 1.00 85.44 69 ARG A N 1
ATOM 497 C CA . ARG A 1 69 ? 21.604 -8.869 -7.080 1.00 85.44 69 ARG A CA 1
ATOM 498 C C . ARG A 1 69 ? 20.458 -8.660 -8.070 1.00 85.44 69 ARG A C 1
ATOM 500 O O . ARG A 1 69 ? 20.668 -8.237 -9.204 1.00 85.44 69 ARG A O 1
ATOM 507 N N . LYS A 1 70 ? 19.234 -8.923 -7.620 1.00 86.19 70 LYS A N 1
ATOM 508 C CA . LYS A 1 70 ? 17.986 -8.692 -8.353 1.00 86.19 70 LYS A CA 1
ATOM 509 C C . LYS A 1 70 ? 17.190 -7.614 -7.636 1.00 86.19 70 LYS A C 1
ATOM 511 O O . LYS A 1 70 ? 17.041 -7.638 -6.417 1.00 86.19 70 LYS A O 1
ATOM 516 N N . TYR A 1 71 ? 16.643 -6.685 -8.403 1.00 85.88 71 TYR A N 1
ATOM 517 C CA . TYR A 1 71 ? 15.825 -5.603 -7.873 1.00 85.88 71 TYR A CA 1
ATOM 518 C C . TYR A 1 71 ? 14.352 -5.895 -8.148 1.00 85.88 71 TYR A C 1
ATOM 520 O O . TYR A 1 71 ? 13.962 -6.154 -9.285 1.00 85.88 71 TYR A O 1
ATOM 528 N N . LEU A 1 72 ? 13.535 -5.872 -7.098 1.00 88.25 72 LEU A N 1
ATOM 529 C CA . LEU A 1 72 ? 12.093 -6.093 -7.163 1.00 88.25 72 LEU A CA 1
ATOM 530 C C . LEU A 1 72 ? 11.356 -4.847 -6.691 1.00 88.25 72 LEU A C 1
ATOM 532 O O . LEU A 1 72 ? 11.821 -4.138 -5.806 1.00 88.25 72 LEU A O 1
ATOM 536 N N . VAL A 1 73 ? 10.175 -4.599 -7.251 1.00 90.00 73 VAL A N 1
ATOM 537 C CA . VAL A 1 73 ? 9.318 -3.482 -6.839 1.00 90.00 73 VAL A CA 1
ATOM 538 C C . VAL A 1 73 ? 7.979 -4.015 -6.352 1.00 90.00 73 VAL A C 1
ATOM 540 O O . VAL A 1 73 ? 7.432 -4.956 -6.921 1.00 90.00 73 VAL A O 1
ATOM 543 N N . TYR A 1 74 ? 7.413 -3.409 -5.314 1.00 89.69 74 TYR A N 1
ATOM 544 C CA . TYR A 1 74 ? 6.089 -3.746 -4.791 1.00 89.69 74 TYR A CA 1
ATOM 545 C C . TYR A 1 74 ? 5.194 -2.511 -4.770 1.00 89.69 74 TYR A C 1
ATOM 547 O O . TYR A 1 74 ? 5.605 -1.466 -4.280 1.00 89.69 74 TYR A O 1
ATOM 555 N N . CYS A 1 75 ? 3.972 -2.614 -5.298 1.00 90.75 75 CYS A N 1
ATOM 556 C CA . CYS A 1 75 ? 2.996 -1.525 -5.196 1.00 90.75 75 CYS A CA 1
ATOM 557 C C . CYS A 1 75 ? 2.460 -1.394 -3.763 1.00 90.75 75 CYS A C 1
ATOM 559 O O . CYS A 1 75 ? 2.560 -2.344 -2.992 1.00 90.75 75 CYS A O 1
ATOM 561 N N . ASP A 1 76 ? 1.809 -0.280 -3.426 1.00 85.31 76 ASP A N 1
ATOM 562 C CA . ASP A 1 76 ? 1.242 -0.044 -2.086 1.00 85.31 76 ASP A CA 1
ATOM 563 C C . ASP A 1 76 ? 0.369 -1.191 -1.564 1.00 85.31 76 ASP A C 1
ATOM 565 O O . ASP A 1 76 ? 0.480 -1.594 -0.408 1.00 85.31 76 ASP A O 1
ATOM 569 N N . ARG A 1 77 ? -0.453 -1.784 -2.439 1.00 87.81 77 ARG A N 1
ATOM 570 C CA . ARG A 1 77 ? -1.327 -2.915 -2.082 1.00 87.81 77 ARG A CA 1
ATOM 571 C C . ARG A 1 77 ? -0.553 -4.178 -1.710 1.00 87.81 77 ARG A C 1
ATOM 573 O O . ARG A 1 77 ? -1.077 -5.028 -1.000 1.00 87.81 77 ARG A O 1
ATOM 580 N N . HIS A 1 78 ? 0.670 -4.313 -2.211 1.00 90.19 78 HIS A N 1
ATOM 581 C CA . HIS A 1 78 ? 1.512 -5.489 -2.024 1.00 90.19 78 HIS A CA 1
ATOM 582 C C . HIS A 1 78 ? 2.765 -5.224 -1.189 1.00 90.19 78 HIS A C 1
ATOM 584 O O . HIS A 1 78 ? 3.506 -6.158 -0.900 1.00 90.19 78 HIS A O 1
ATOM 590 N N . ALA A 1 79 ? 2.993 -3.985 -0.762 1.00 85.12 79 ALA A N 1
ATOM 591 C CA . ALA A 1 79 ? 4.130 -3.607 0.064 1.00 85.12 79 ALA A CA 1
ATOM 592 C C . ALA A 1 79 ? 4.123 -4.287 1.442 1.00 85.12 79 ALA A C 1
ATOM 594 O O . ALA A 1 79 ? 5.183 -4.567 1.992 1.00 85.12 79 ALA A O 1
ATOM 595 N N . ASP A 1 80 ? 2.933 -4.578 1.970 1.00 83.44 80 ASP A N 1
ATOM 596 C CA . ASP A 1 80 ? 2.729 -5.237 3.264 1.00 83.44 80 ASP A CA 1
ATOM 597 C C . ASP A 1 80 ? 2.556 -6.768 3.134 1.00 83.44 80 ASP A C 1
ATOM 599 O O . ASP A 1 80 ? 2.069 -7.425 4.057 1.00 83.44 80 ASP A O 1
ATOM 603 N N . THR A 1 81 ? 2.924 -7.370 1.997 1.00 88.62 81 THR A N 1
ATOM 604 C CA . THR A 1 81 ? 2.931 -8.839 1.839 1.00 88.62 81 THR A CA 1
ATOM 605 C C . THR A 1 81 ? 4.140 -9.471 2.532 1.00 88.62 81 THR A C 1
ATOM 607 O O . THR A 1 81 ? 5.141 -8.802 2.795 1.00 88.62 81 THR A O 1
ATOM 610 N N . ALA A 1 82 ? 4.054 -10.769 2.845 1.00 87.81 82 ALA A N 1
ATOM 611 C CA . ALA A 1 82 ? 5.156 -11.499 3.475 1.00 87.81 82 ALA A CA 1
ATOM 612 C C . ALA A 1 82 ? 6.390 -11.526 2.560 1.00 87.81 82 ALA A C 1
ATOM 614 O O . ALA A 1 82 ? 7.517 -11.321 3.006 1.00 87.81 82 ALA A O 1
ATOM 615 N N . GLU A 1 83 ? 6.151 -11.726 1.266 1.00 86.94 83 GLU A N 1
ATOM 616 C CA . GLU A 1 83 ? 7.146 -11.771 0.204 1.00 86.94 83 GLU A CA 1
ATOM 617 C C . GLU A 1 83 ? 7.856 -10.422 0.065 1.00 86.94 83 GLU A C 1
ATOM 619 O O . GLU A 1 83 ? 9.084 -10.377 0.036 1.00 86.94 83 GLU A O 1
ATOM 624 N N . ALA A 1 84 ? 7.098 -9.320 0.057 1.00 86.56 84 ALA A N 1
ATOM 625 C CA . ALA A 1 84 ? 7.654 -7.970 0.034 1.00 86.56 84 ALA A CA 1
ATOM 626 C C . ALA A 1 84 ? 8.477 -7.668 1.293 1.00 86.56 84 ALA A C 1
ATOM 628 O O . ALA A 1 84 ? 9.587 -7.146 1.198 1.00 86.56 84 ALA A O 1
ATOM 629 N N . ALA A 1 85 ? 7.976 -8.044 2.473 1.00 87.50 85 ALA A N 1
ATOM 630 C CA . ALA A 1 85 ? 8.693 -7.855 3.728 1.00 87.50 85 ALA A CA 1
ATOM 631 C C . ALA A 1 85 ? 10.009 -8.644 3.766 1.00 87.50 85 ALA A C 1
ATOM 633 O O . ALA A 1 85 ? 11.022 -8.111 4.223 1.00 87.50 85 ALA A O 1
ATOM 634 N N . LYS A 1 86 ? 10.013 -9.883 3.259 1.00 88.25 86 LYS A N 1
ATOM 635 C CA . LYS A 1 86 ? 11.223 -10.700 3.118 1.00 88.25 86 LYS A CA 1
ATOM 636 C C . LYS A 1 86 ? 12.212 -10.049 2.152 1.00 88.25 86 LYS A C 1
ATOM 638 O O . LYS A 1 86 ? 13.371 -9.873 2.510 1.00 88.25 86 LYS A O 1
ATOM 643 N N . ALA A 1 87 ? 11.746 -9.625 0.978 1.00 85.62 87 ALA A N 1
ATOM 644 C CA . ALA A 1 87 ? 12.580 -8.977 -0.032 1.00 85.62 87 ALA A CA 1
ATOM 645 C C . ALA A 1 87 ? 13.193 -7.646 0.449 1.00 85.62 87 ALA A C 1
ATOM 647 O O . ALA A 1 87 ? 14.275 -7.272 0.014 1.00 85.62 87 ALA A O 1
ATOM 648 N N . MET A 1 88 ? 12.525 -6.934 1.361 1.00 84.38 88 MET A N 1
ATOM 649 C CA . MET A 1 88 ? 13.025 -5.689 1.964 1.00 84.38 88 MET A CA 1
ATOM 650 C C . MET A 1 88 ? 13.837 -5.905 3.254 1.00 84.38 88 MET A C 1
ATOM 652 O O . MET A 1 88 ? 14.212 -4.925 3.894 1.00 84.38 88 MET A O 1
ATOM 656 N N . GLY A 1 89 ? 14.050 -7.148 3.704 1.00 85.00 89 GLY A N 1
ATOM 657 C CA . GLY A 1 89 ? 14.737 -7.439 4.971 1.00 85.00 89 GLY A CA 1
ATOM 658 C C . GLY A 1 89 ? 13.958 -7.020 6.231 1.00 85.00 89 GLY A C 1
ATOM 659 O O . GLY A 1 89 ? 14.528 -6.885 7.310 1.00 85.00 89 GLY A O 1
ATOM 660 N N . ARG A 1 90 ? 12.639 -6.809 6.125 1.00 86.38 90 ARG A N 1
ATOM 661 C CA . ARG A 1 90 ? 11.754 -6.316 7.202 1.00 86.38 90 ARG A CA 1
ATOM 662 C C . ARG A 1 90 ? 10.832 -7.390 7.776 1.00 86.38 90 ARG A C 1
ATOM 664 O O . ARG A 1 90 ? 9.814 -7.077 8.396 1.00 86.38 90 ARG A O 1
ATOM 671 N N . GLU A 1 91 ? 11.179 -8.663 7.610 1.00 87.50 91 GLU A N 1
ATOM 672 C CA . GLU A 1 91 ? 10.322 -9.784 8.014 1.00 87.50 91 GLU A CA 1
ATOM 673 C C . GLU A 1 91 ? 9.932 -9.728 9.503 1.00 87.50 91 GLU A C 1
ATOM 675 O O . GLU A 1 91 ? 8.759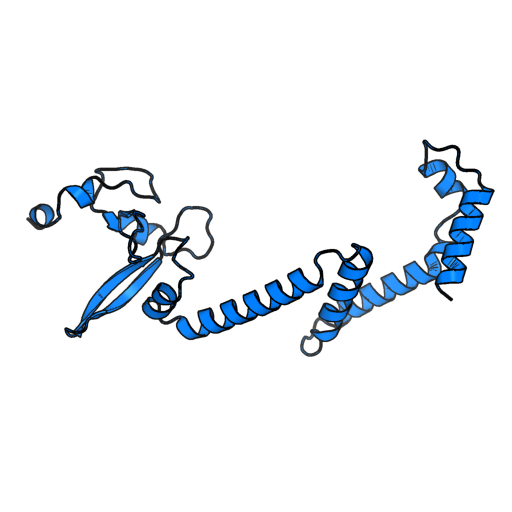 -9.886 9.846 1.00 87.50 91 GLU A O 1
ATOM 680 N N . ARG A 1 92 ? 10.885 -9.418 10.398 1.00 88.69 92 ARG A N 1
ATOM 681 C CA . ARG A 1 92 ? 10.615 -9.295 11.844 1.00 88.69 92 ARG A CA 1
ATOM 682 C C . ARG A 1 92 ? 9.576 -8.216 12.153 1.00 88.69 92 ARG A C 1
ATOM 684 O O . ARG A 1 92 ? 8.669 -8.444 12.953 1.00 88.69 92 ARG A O 1
ATOM 691 N N . GLN A 1 93 ? 9.697 -7.049 11.519 1.00 88.31 93 GLN A N 1
ATOM 692 C CA . GLN A 1 93 ? 8.762 -5.937 11.694 1.00 88.31 93 GLN A CA 1
ATOM 693 C C . GLN A 1 93 ? 7.365 -6.319 11.194 1.00 88.31 93 GLN A C 1
ATOM 695 O O . GLN A 1 93 ? 6.372 -6.094 11.889 1.00 88.31 93 GLN A O 1
ATOM 700 N N . TRP A 1 94 ? 7.289 -6.947 10.019 1.00 90.25 94 TRP A N 1
ATOM 701 C CA . TRP A 1 94 ? 6.031 -7.413 9.446 1.00 90.25 94 TRP A CA 1
ATOM 702 C C . TRP A 1 94 ? 5.336 -8.452 10.335 1.00 90.25 94 TRP A C 1
ATOM 704 O O . TRP A 1 94 ? 4.139 -8.317 10.595 1.00 90.25 94 TRP A O 1
ATOM 714 N N . ARG A 1 95 ? 6.077 -9.430 10.882 1.00 89.75 95 ARG A N 1
ATOM 715 C CA . ARG A 1 95 ? 5.528 -10.439 11.810 1.00 89.75 95 ARG A CA 1
ATOM 716 C C . ARG A 1 95 ? 4.882 -9.778 13.031 1.00 89.75 95 ARG A C 1
ATOM 718 O O . ARG A 1 95 ? 3.720 -10.057 13.324 1.00 89.75 95 ARG A O 1
ATOM 725 N N . ARG A 1 96 ? 5.586 -8.838 13.680 1.00 92.00 96 ARG A N 1
ATOM 726 C CA . ARG A 1 96 ? 5.061 -8.078 14.833 1.00 92.00 96 ARG A CA 1
ATOM 727 C C . ARG A 1 96 ? 3.789 -7.304 14.475 1.00 92.00 96 ARG A C 1
ATOM 729 O O . ARG A 1 96 ? 2.796 -7.378 15.197 1.00 92.00 96 ARG A O 1
ATOM 736 N N . ARG A 1 97 ? 3.790 -6.588 13.345 1.00 88.12 97 ARG A N 1
ATOM 737 C CA . ARG A 1 97 ? 2.636 -5.792 12.887 1.00 88.12 97 ARG A CA 1
ATOM 738 C C . ARG A 1 97 ? 1.427 -6.677 12.567 1.00 88.12 97 ARG A C 1
ATOM 740 O O . ARG A 1 97 ? 0.304 -6.341 12.938 1.00 88.12 97 ARG A O 1
ATOM 747 N N . ARG A 1 98 ? 1.648 -7.832 11.930 1.00 90.00 98 ARG A N 1
ATOM 748 C CA . ARG A 1 98 ? 0.594 -8.811 11.626 1.00 90.00 98 ARG A CA 1
ATOM 749 C C . ARG A 1 98 ? -0.019 -9.390 12.899 1.00 90.00 98 ARG A C 1
ATOM 751 O O . ARG A 1 98 ? -1.241 -9.482 12.989 1.00 90.00 98 ARG A O 1
ATOM 758 N N . GLU A 1 99 ? 0.799 -9.728 13.891 1.00 92.38 99 GLU A N 1
ATOM 759 C CA . GLU A 1 99 ? 0.321 -10.211 15.189 1.00 92.38 99 GLU A CA 1
ATOM 760 C C . GLU A 1 99 ? -0.535 -9.154 15.907 1.00 92.38 99 GLU A C 1
ATOM 762 O O . GLU A 1 99 ? -1.638 -9.453 16.370 1.00 92.38 99 GLU A O 1
ATOM 767 N N . GLN A 1 100 ? -0.078 -7.898 15.942 1.00 90.94 100 GLN A N 1
ATOM 768 C CA . GLN A 1 100 ? -0.845 -6.779 16.502 1.00 90.94 100 GLN A CA 1
ATOM 769 C C . GLN A 1 100 ? -2.189 -6.587 15.789 1.00 90.94 100 GLN A C 1
ATOM 771 O O . GLN A 1 100 ? -3.217 -6.426 16.447 1.00 90.94 100 GLN A O 1
ATOM 776 N N . LEU A 1 101 ? -2.206 -6.665 14.455 1.00 89.75 101 LEU A N 1
ATOM 777 C CA . LEU A 1 101 ? -3.435 -6.570 13.672 1.00 89.75 101 LEU A CA 1
ATOM 778 C C . LEU A 1 101 ? -4.407 -7.712 14.000 1.00 89.75 101 LEU A C 1
ATOM 780 O O . LEU A 1 101 ? -5.604 -7.474 14.141 1.00 89.75 101 LEU A O 1
ATOM 784 N N . MET A 1 102 ? -3.912 -8.944 14.160 1.00 91.94 102 MET A N 1
ATOM 785 C CA . MET A 1 102 ? -4.745 -10.082 14.563 1.00 91.94 102 MET A CA 1
ATOM 786 C C . MET A 1 102 ? -5.324 -9.896 15.969 1.00 91.94 102 MET A C 1
ATOM 788 O O . MET A 1 102 ? -6.511 -10.156 16.176 1.00 91.94 102 MET A O 1
ATOM 792 N N . LYS A 1 103 ? -4.532 -9.387 16.923 1.00 93.62 103 LYS A N 1
ATOM 793 C CA . LYS A 1 103 ? -5.018 -9.025 18.267 1.00 93.62 103 LYS A CA 1
ATOM 794 C C . LYS A 1 103 ? -6.133 -7.976 18.187 1.00 93.62 103 LYS A C 1
ATOM 796 O O . LYS A 1 103 ? -7.183 -8.168 18.796 1.00 93.62 103 LYS A O 1
ATOM 801 N N . LEU A 1 104 ? -5.951 -6.923 17.387 1.00 89.00 104 LEU A N 1
ATOM 802 C CA . LEU A 1 104 ? -6.956 -5.873 17.197 1.00 89.00 104 LEU A CA 1
ATOM 803 C C . LEU A 1 104 ? -8.242 -6.412 16.550 1.00 89.00 104 LEU A C 1
ATOM 805 O O . LEU A 1 104 ? -9.336 -6.118 17.022 1.00 89.00 104 LEU A O 1
ATOM 809 N N . LYS A 1 105 ? -8.129 -7.260 15.520 1.00 90.69 105 LYS A N 1
ATOM 810 C CA . LYS A 1 105 ? -9.286 -7.904 14.874 1.00 90.69 105 LYS A CA 1
ATOM 811 C C . LYS A 1 105 ? -10.069 -8.796 15.837 1.00 90.69 105 LYS A C 1
ATOM 813 O O . LYS A 1 105 ? -11.297 -8.760 15.828 1.00 90.69 105 LYS A O 1
ATOM 818 N N . ARG A 1 106 ? -9.380 -9.571 16.686 1.00 90.75 106 ARG A N 1
ATOM 819 C CA . ARG A 1 106 ? -10.029 -10.386 17.730 1.00 90.75 106 ARG A CA 1
ATOM 820 C C . ARG A 1 106 ? -10.810 -9.508 18.705 1.00 90.75 106 ARG A C 1
ATOM 822 O O . ARG A 1 106 ? -11.969 -9.808 18.971 1.00 90.75 106 ARG A O 1
ATOM 829 N N . LYS A 1 107 ? -10.218 -8.402 19.165 1.00 85.19 107 LYS A N 1
ATOM 830 C CA . LYS A 1 107 ? -10.898 -7.428 20.034 1.00 85.19 107 LYS A CA 1
ATOM 831 C C . LYS A 1 107 ? -12.113 -6.804 19.355 1.00 85.19 107 LYS A C 1
ATOM 833 O O . LYS A 1 107 ? -13.194 -6.808 19.927 1.00 85.19 107 LYS A O 1
ATOM 838 N N . LEU A 1 108 ? -11.976 -6.349 18.109 1.00 87.25 108 LEU A N 1
ATOM 839 C CA . LEU A 1 108 ? -13.093 -5.777 17.357 1.00 87.25 108 LEU A CA 1
ATOM 840 C C . LEU A 1 108 ? -14.246 -6.780 17.209 1.00 87.25 108 LEU A C 1
ATOM 842 O O . LEU A 1 108 ? -15.402 -6.410 17.383 1.00 87.25 108 LEU A O 1
ATOM 846 N N . LYS A 1 109 ? -13.946 -8.064 16.968 1.00 88.56 109 LYS A N 1
ATOM 847 C CA . LYS A 1 109 ? -14.961 -9.129 16.940 1.00 88.56 109 LYS A CA 1
ATOM 848 C C . LYS A 1 109 ? -15.661 -9.301 18.295 1.00 88.56 109 LYS A C 1
ATOM 850 O O . LYS A 1 109 ? -16.870 -9.471 18.309 1.00 88.56 109 LYS A O 1
ATOM 855 N N . GLN A 1 110 ? -14.934 -9.219 19.412 1.00 83.56 110 GLN A N 1
ATOM 856 C CA . GLN A 1 110 ? -15.509 -9.280 20.769 1.00 83.56 110 GLN A CA 1
ATOM 857 C C . GLN A 1 110 ? -16.345 -8.048 21.140 1.00 83.56 110 GLN A C 1
ATOM 859 O O . GLN A 1 110 ? -17.121 -8.095 22.094 1.00 83.56 110 GLN A O 1
ATOM 864 N N . LEU A 1 111 ? -16.137 -6.933 20.445 1.00 80.12 111 LEU A N 1
ATOM 865 C CA . LEU A 1 111 ? -16.846 -5.674 20.655 1.00 80.12 111 LEU A CA 1
ATOM 866 C C . LEU A 1 111 ? -18.030 -5.504 19.692 1.00 80.12 111 LEU A C 1
ATOM 868 O O . LEU A 1 111 ? -18.919 -4.696 19.947 1.00 80.12 111 LEU A O 1
ATOM 872 N N . LYS A 1 112 ? -18.067 -6.281 18.603 1.00 81.06 112 LYS A N 1
ATOM 873 C CA . LYS A 1 112 ? -19.147 -6.264 17.616 1.00 81.06 112 LYS A CA 1
ATOM 874 C C . LYS A 1 112 ? -20.464 -6.684 18.284 1.00 81.06 112 LYS A C 1
ATOM 876 O O . LYS A 1 112 ? -20.558 -7.786 18.811 1.00 81.06 112 LYS A O 1
ATOM 881 N N . GLY A 1 113 ? -21.461 -5.797 18.261 1.00 73.19 113 GLY A N 1
ATOM 882 C CA . GLY A 1 113 ? -22.778 -6.013 18.878 1.00 73.19 113 GLY A CA 1
ATOM 883 C C . GLY A 1 113 ? -22.907 -5.541 20.332 1.00 73.19 113 GLY A C 1
ATOM 884 O O . GLY A 1 113 ? -23.997 -5.623 20.888 1.00 73.19 113 GLY A O 1
ATOM 885 N N . LYS A 1 114 ? -21.839 -5.019 20.953 1.00 75.94 114 LYS A N 1
ATOM 886 C CA . LYS A 1 114 ? -21.925 -4.422 22.294 1.00 75.94 114 LYS A CA 1
ATOM 887 C C . LYS A 1 114 ? -22.429 -2.978 22.222 1.00 75.94 114 LYS A C 1
ATOM 889 O O . LYS A 1 114 ? -22.050 -2.258 21.295 1.00 75.94 114 LYS A O 1
ATOM 894 N N . PRO A 1 115 ? -23.233 -2.524 23.202 1.00 74.81 115 PRO A N 1
ATOM 895 C CA . PRO A 1 115 ? -23.685 -1.140 23.245 1.00 74.81 115 PRO A CA 1
ATOM 896 C C . PRO A 1 115 ? -22.479 -0.185 23.375 1.00 74.81 115 PRO A C 1
ATOM 898 O O . PRO A 1 115 ? -21.511 -0.525 24.068 1.00 74.81 115 PRO A O 1
ATOM 901 N N . PRO A 1 116 ? -22.523 1.017 22.764 1.00 73.81 116 PRO A N 1
ATOM 902 C CA . PRO A 1 116 ? -21.397 1.961 22.717 1.00 73.81 116 PRO A CA 1
ATOM 903 C C . PRO A 1 116 ? -20.759 2.268 24.082 1.00 73.81 116 PRO A C 1
ATOM 905 O O . PRO A 1 116 ? -19.544 2.422 24.182 1.00 73.81 116 PRO A O 1
ATOM 908 N N . VAL A 1 117 ? -21.561 2.274 25.151 1.00 69.31 117 VAL A N 1
ATOM 909 C CA . VAL A 1 117 ? -21.108 2.520 26.531 1.00 69.31 117 VAL A CA 1
ATOM 910 C C . VAL A 1 117 ? -20.164 1.418 27.038 1.00 69.31 117 VAL A C 1
ATOM 912 O O . VAL A 1 117 ? -19.166 1.707 27.694 1.00 69.31 117 VAL A O 1
ATOM 915 N N . GLN A 1 118 ? -20.412 0.150 26.692 1.00 65.56 118 GLN A N 1
ATOM 916 C CA . GLN A 1 118 ? -19.525 -0.960 27.069 1.00 65.56 118 GLN A CA 1
ATOM 917 C C . GLN A 1 118 ? -18.225 -0.964 26.256 1.00 65.56 118 GLN A C 1
ATOM 919 O O . GLN A 1 118 ? -17.178 -1.356 26.770 1.00 65.56 118 GLN A O 1
ATOM 924 N N . LEU A 1 119 ? -18.280 -0.510 24.999 1.00 65.56 119 LEU A N 1
ATOM 925 C CA . LEU A 1 119 ? -17.096 -0.319 24.161 1.00 65.56 119 LEU A CA 1
ATOM 926 C C . LEU A 1 119 ? -16.190 0.783 24.729 1.00 65.56 119 LEU A C 1
ATOM 928 O O . LEU A 1 119 ? -14.984 0.570 24.853 1.00 65.56 119 LEU A O 1
ATOM 932 N N . ALA A 1 120 ? -16.774 1.916 25.130 1.00 68.00 120 ALA A N 1
ATOM 933 C CA . ALA A 1 120 ? -16.052 3.010 25.773 1.00 68.00 120 ALA A CA 1
ATOM 934 C C . ALA A 1 120 ? -15.359 2.542 27.064 1.00 68.00 120 ALA A C 1
ATOM 936 O O . ALA A 1 120 ? -14.154 2.736 27.214 1.00 68.00 120 ALA A O 1
ATOM 937 N N . LEU A 1 121 ? -16.074 1.824 27.938 1.00 67.06 121 LEU A N 1
ATOM 938 C CA . LEU A 1 121 ? -15.524 1.304 29.194 1.00 67.06 121 LEU A CA 1
ATOM 939 C C . LEU A 1 121 ? -14.398 0.276 28.975 1.00 67.06 121 LEU A C 1
ATOM 941 O O . LEU A 1 121 ? -13.399 0.275 29.696 1.00 67.06 121 LEU A O 1
ATOM 945 N N . ALA A 1 122 ? -14.530 -0.597 27.971 1.00 65.62 122 ALA A N 1
ATOM 946 C CA . ALA A 1 122 ? -13.499 -1.574 27.625 1.00 65.62 122 ALA A CA 1
ATOM 947 C C . ALA A 1 122 ? -12.215 -0.898 27.113 1.00 65.62 122 ALA A C 1
ATOM 949 O O . ALA A 1 122 ? -11.123 -1.261 27.546 1.00 65.62 122 ALA A O 1
ATOM 950 N N . LEU A 1 123 ? -12.337 0.119 26.252 1.00 65.94 123 LEU A N 1
ATOM 951 C CA . LEU A 1 123 ? -11.193 0.908 25.782 1.00 65.94 123 LEU A CA 1
ATOM 952 C C . LEU A 1 123 ? -10.523 1.675 26.931 1.00 65.94 123 LEU A C 1
ATOM 954 O O . LEU A 1 123 ? -9.297 1.712 27.002 1.00 65.94 123 LEU A O 1
ATOM 958 N N . GLN A 1 124 ? -11.310 2.216 27.864 1.00 65.81 124 GLN A N 1
ATOM 959 C CA . GLN A 1 124 ? -10.816 2.934 29.043 1.00 65.81 124 GLN A CA 1
ATOM 960 C C . GLN A 1 124 ? -10.029 2.020 29.999 1.00 65.81 124 GLN A C 1
ATOM 962 O O . GLN A 1 124 ? -8.990 2.405 30.527 1.00 65.81 124 GLN A O 1
ATOM 967 N N . ARG A 1 125 ? -10.470 0.770 30.193 1.00 62.12 125 ARG A N 1
ATOM 968 C CA . ARG A 1 125 ? -9.726 -0.230 30.984 1.00 62.12 125 ARG A CA 1
ATOM 969 C C . ARG A 1 125 ? -8.402 -0.625 30.325 1.00 62.12 125 ARG A C 1
ATOM 971 O O . ARG A 1 125 ? -7.405 -0.824 31.015 1.00 62.12 125 ARG A O 1
ATOM 978 N N . GLU A 1 126 ? -8.368 -0.714 28.997 1.00 59.97 126 GLU A N 1
ATOM 979 C CA . GLU A 1 126 ? -7.148 -1.053 28.257 1.00 59.97 126 GLU A CA 1
ATOM 980 C C . GLU A 1 126 ? -6.111 0.079 28.238 1.00 59.97 126 GLU A C 1
ATOM 982 O O . GLU A 1 126 ? -4.911 -0.203 28.283 1.00 59.97 126 GLU A O 1
ATOM 987 N N . THR A 1 127 ? -6.534 1.347 28.206 1.00 55.38 127 THR A N 1
ATOM 988 C CA . THR A 1 127 ? -5.615 2.494 28.321 1.00 55.38 127 THR A CA 1
ATOM 989 C C . THR A 1 127 ? -5.033 2.612 29.729 1.00 55.38 127 THR A C 1
ATOM 991 O O . THR A 1 127 ? -3.830 2.838 29.868 1.00 55.38 127 THR A O 1
ATOM 994 N N . LEU A 1 128 ? -5.833 2.350 30.768 1.00 52.16 128 LEU A N 1
ATOM 995 C CA . LEU A 1 128 ? -5.365 2.288 32.159 1.00 52.16 128 LEU A CA 1
ATOM 996 C C . LEU A 1 128 ? -4.381 1.126 32.403 1.00 52.16 128 LEU A C 1
ATOM 998 O O . LEU A 1 128 ? -3.449 1.265 33.191 1.00 52.16 128 LEU A O 1
ATOM 1002 N N . GLY A 1 129 ? -4.533 0.001 31.696 1.00 48.31 129 GLY A N 1
ATOM 1003 C CA . GLY A 1 129 ? -3.640 -1.160 31.817 1.00 48.31 129 GLY A CA 1
ATOM 1004 C C . GLY A 1 129 ? -2.284 -1.028 31.108 1.00 48.31 129 GLY A C 1
ATOM 1005 O O . GLY A 1 129 ? -1.371 -1.797 31.404 1.00 48.31 129 GLY A O 1
ATOM 1006 N N . ARG A 1 130 ? -2.121 -0.076 30.176 1.00 48.06 130 ARG A N 1
ATOM 1007 C CA . ARG A 1 130 ? -0.908 0.060 29.340 1.00 48.06 130 ARG A CA 1
ATOM 1008 C C . ARG A 1 130 ? 0.071 1.141 29.823 1.00 48.06 130 ARG A C 1
ATOM 1010 O O . ARG A 1 130 ? 1.219 1.148 29.391 1.00 48.06 130 ARG A O 1
ATOM 1017 N N . ASN A 1 131 ? -0.347 2.007 30.746 1.00 45.59 131 ASN A N 1
ATOM 1018 C CA . ASN A 1 131 ? 0.399 3.186 31.209 1.00 45.59 131 ASN A CA 1
ATOM 1019 C C . ASN A 1 131 ? 1.275 2.934 32.457 1.00 45.59 131 ASN A C 1
ATOM 1021 O O . ASN A 1 131 ? 1.279 3.728 33.395 1.00 45.59 131 ASN A O 1
ATOM 1025 N N . ARG A 1 132 ? 2.037 1.830 32.498 1.00 45.66 132 ARG A N 1
ATOM 1026 C CA . ARG A 1 132 ? 2.978 1.567 33.612 1.00 45.66 132 ARG A CA 1
ATOM 1027 C C . ARG A 1 132 ? 4.432 1.983 33.358 1.00 45.66 132 ARG A C 1
ATOM 1029 O O . ARG A 1 132 ? 5.239 1.838 34.264 1.00 45.66 132 ARG A O 1
ATOM 1036 N N . THR A 1 133 ? 4.792 2.533 32.194 1.00 41.56 133 THR A N 1
ATOM 1037 C CA . THR A 1 133 ? 6.208 2.846 31.890 1.00 41.56 133 THR A CA 1
ATOM 1038 C C . THR A 1 133 ? 6.418 4.138 31.084 1.00 41.56 133 THR A C 1
ATOM 1040 O O . THR A 1 133 ? 7.090 4.117 30.055 1.00 41.56 133 THR A O 1
ATOM 1043 N N . GLY A 1 134 ? 5.847 5.270 31.510 1.00 43.22 134 GLY A N 1
ATOM 1044 C CA . GLY A 1 134 ? 6.111 6.566 30.868 1.00 43.22 134 GLY A CA 1
ATOM 1045 C C . GLY A 1 134 ? 6.029 7.762 31.833 1.00 43.22 134 GLY A C 1
ATOM 1046 O O . GLY A 1 134 ? 5.154 7.761 32.699 1.00 43.22 134 GLY A O 1
ATOM 1047 N N . PRO A 1 135 ? 6.896 8.786 31.687 1.00 46.19 135 PRO A N 1
ATOM 1048 C CA . PRO A 1 135 ? 6.970 9.948 32.586 1.00 46.19 135 PRO A CA 1
ATOM 1049 C C . PRO A 1 135 ? 5.790 10.938 32.460 1.00 46.19 135 PRO A C 1
ATOM 1051 O O . PRO A 1 135 ? 5.640 11.816 33.302 1.00 46.19 135 PRO A O 1
ATOM 1054 N N . ASP A 1 136 ? 4.904 10.776 31.471 1.00 48.78 136 ASP A N 1
ATOM 1055 C CA . ASP A 1 136 ? 3.733 11.648 31.226 1.00 48.78 136 ASP A CA 1
ATOM 1056 C C . ASP A 1 136 ? 2.462 11.234 32.017 1.00 48.78 136 ASP A C 1
ATOM 1058 O O . ASP A 1 136 ? 1.342 11.690 31.783 1.00 48.78 136 ASP A O 1
ATOM 1062 N N . ASN A 1 137 ? 2.606 10.340 33.001 1.00 51.94 137 ASN A N 1
ATOM 1063 C CA . ASN A 1 137 ? 1.483 9.806 33.786 1.00 51.94 137 ASN A CA 1
ATOM 1064 C C . ASN A 1 137 ? 0.831 10.861 34.713 1.00 51.94 137 ASN A C 1
ATOM 1066 O O . ASN A 1 137 ? -0.305 10.704 35.159 1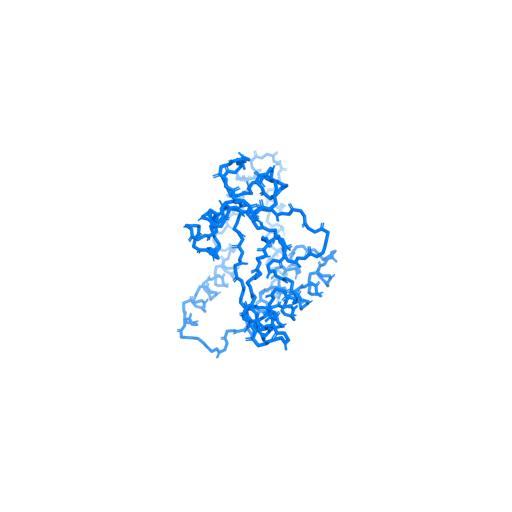.00 51.94 137 ASN A O 1
ATOM 1070 N N . GLY A 1 138 ? 1.530 11.966 34.992 1.00 53.69 138 GLY A N 1
ATOM 1071 C CA . GLY A 1 138 ? 1.065 13.013 35.904 1.00 53.69 138 GLY A CA 1
ATOM 1072 C C . GLY A 1 138 ? -0.092 13.853 35.352 1.00 53.69 138 GLY A C 1
ATOM 1073 O O . GLY A 1 138 ? -1.064 14.096 36.064 1.00 53.69 138 GLY A O 1
ATOM 1074 N N . LEU A 1 139 ? -0.032 14.288 34.088 1.00 56.59 139 LEU A N 1
ATOM 1075 C CA . LEU A 1 139 ? -1.081 15.138 33.505 1.00 56.59 139 LEU 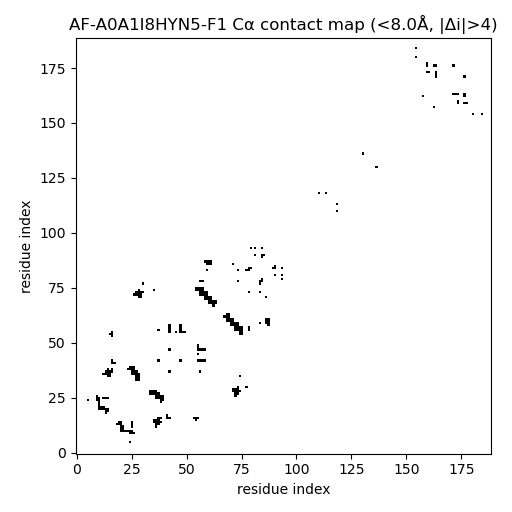A CA 1
ATOM 1076 C C . LEU A 1 139 ? -2.360 14.355 33.196 1.00 56.59 139 LEU A C 1
ATOM 1078 O O . LEU A 1 139 ? -3.461 14.863 33.413 1.00 56.59 139 LEU A O 1
ATOM 1082 N N . LEU A 1 140 ? -2.224 13.119 32.712 1.00 54.72 140 LEU A N 1
ATOM 1083 C CA . LEU A 1 140 ? -3.360 12.244 32.418 1.00 54.72 140 LEU A CA 1
ATOM 1084 C C . LEU A 1 140 ? -4.102 11.835 33.698 1.00 54.72 140 LEU A C 1
ATOM 1086 O O . LEU A 1 140 ? -5.333 11.862 33.714 1.00 54.72 140 LEU A O 1
ATOM 1090 N N . ASN A 1 141 ? -3.386 11.560 34.794 1.00 59.88 141 ASN A N 1
ATOM 1091 C CA . ASN A 1 141 ? -4.012 11.303 36.094 1.00 59.88 141 ASN A CA 1
ATOM 1092 C C . ASN A 1 141 ? -4.705 12.545 36.660 1.00 59.88 141 ASN A C 1
ATOM 1094 O O . ASN A 1 141 ? -5.826 12.429 37.149 1.00 59.88 141 ASN A O 1
ATOM 1098 N N . LYS A 1 142 ? -4.109 13.737 36.518 1.00 67.81 142 LYS A N 1
ATOM 1099 C CA . LYS A 1 142 ? -4.749 15.004 36.917 1.00 67.81 142 LYS A CA 1
ATOM 1100 C C . LYS A 1 142 ? -6.030 15.274 36.127 1.00 67.81 142 LYS A C 1
ATOM 1102 O O . LYS A 1 142 ? -7.049 15.611 36.721 1.00 67.81 142 LYS A O 1
ATOM 1107 N N . ARG A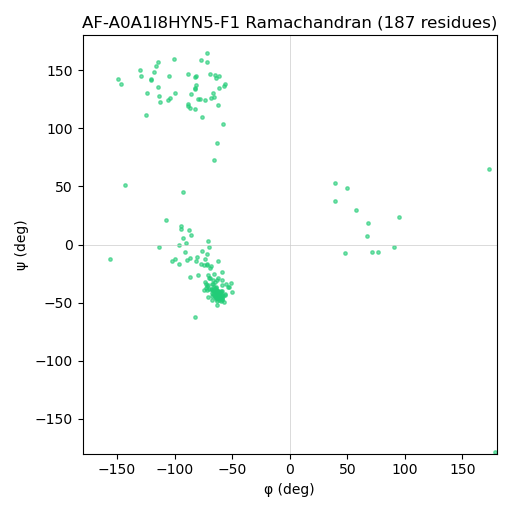 1 143 ? -6.011 15.083 34.800 1.00 68.38 143 ARG A N 1
ATOM 1108 C CA . ARG A 1 143 ? -7.208 15.230 33.950 1.00 68.38 143 ARG A CA 1
ATOM 1109 C C . ARG A 1 143 ? -8.295 14.227 34.335 1.00 68.38 143 ARG A C 1
ATOM 1111 O O . ARG A 1 143 ? -9.442 14.628 34.481 1.00 68.38 143 ARG A O 1
ATOM 1118 N N . ASN A 1 144 ? -7.936 12.962 34.560 1.00 69.44 144 ASN A N 1
ATOM 1119 C CA . ASN A 1 144 ? -8.886 11.930 34.982 1.00 69.44 144 ASN A CA 1
ATOM 1120 C C . ASN A 1 144 ? -9.458 12.184 36.383 1.00 69.44 144 ASN A C 1
ATOM 1122 O O . ASN A 1 144 ? -10.643 11.950 36.595 1.00 69.44 144 ASN A O 1
ATOM 1126 N N . MET A 1 145 ? -8.653 12.674 37.331 1.00 68.38 145 MET A N 1
ATOM 1127 C CA . MET A 1 145 ? -9.151 13.086 38.646 1.00 68.38 145 MET A CA 1
ATOM 1128 C C . MET A 1 145 ? -10.119 14.258 38.532 1.00 68.38 145 MET A C 1
ATOM 1130 O O . MET A 1 145 ? -11.199 14.193 39.105 1.00 68.38 145 MET A O 1
ATOM 1134 N N . LYS A 1 146 ? -9.782 15.273 37.728 1.00 77.44 146 LYS A N 1
ATOM 1135 C CA . LYS A 1 146 ? -10.654 16.431 37.509 1.00 77.44 146 LYS A CA 1
ATOM 1136 C C . LYS A 1 146 ? -11.966 16.048 36.821 1.00 77.44 146 LYS A C 1
ATOM 1138 O O . LYS A 1 146 ? -13.012 16.573 37.170 1.00 77.44 146 LYS A O 1
ATOM 1143 N N . LEU A 1 147 ? -11.933 15.110 35.872 1.00 73.44 147 LEU A N 1
ATOM 1144 C CA . LEU A 1 147 ? -13.143 14.548 35.263 1.00 73.44 147 LEU A CA 1
ATOM 1145 C C . LEU A 1 147 ? -14.007 13.821 36.295 1.00 73.44 147 LEU A C 1
ATOM 1147 O O . LEU A 1 147 ? -15.199 14.084 36.355 1.00 73.44 147 LEU A O 1
ATOM 1151 N N . LYS A 1 148 ? -13.413 12.980 37.148 1.00 71.31 148 LYS A N 1
ATOM 1152 C CA . LYS A 1 148 ? -14.147 12.297 38.226 1.00 71.31 148 LYS A CA 1
ATOM 1153 C C . LYS A 1 148 ? -14.747 13.270 39.239 1.00 71.31 148 LYS A C 1
ATOM 1155 O O . LYS A 1 148 ? -15.867 13.065 39.686 1.00 71.31 148 LYS A O 1
ATOM 1160 N N . GLU A 1 149 ? -14.016 14.321 39.587 1.00 75.88 149 GLU A N 1
ATOM 1161 C CA . GLU A 1 149 ? -14.490 15.388 40.469 1.00 75.88 149 GLU A CA 1
ATOM 1162 C C . GLU A 1 149 ? -15.669 16.144 39.841 1.00 75.88 149 GLU A C 1
ATOM 1164 O O . GLU A 1 149 ? -16.702 16.318 40.482 1.00 75.88 149 GLU A O 1
ATOM 1169 N N . LEU A 1 150 ? -15.566 16.524 38.563 1.00 75.38 150 LEU A N 1
ATOM 1170 C CA . LEU A 1 150 ? -16.663 17.156 37.825 1.00 75.38 150 LEU A CA 1
ATOM 1171 C C . LEU A 1 150 ? -17.869 16.224 37.665 1.00 75.38 150 LEU A C 1
ATOM 1173 O O . LEU A 1 150 ? -19.004 16.681 37.725 1.00 75.38 150 LEU A O 1
ATOM 1177 N N . GLU A 1 151 ? -17.649 14.923 37.480 1.00 73.00 151 GLU A N 1
ATOM 1178 C CA . GLU A 1 151 ? -18.717 13.922 37.415 1.00 73.00 151 GLU A CA 1
ATOM 1179 C C . GLU A 1 151 ? -19.413 13.730 38.770 1.00 73.00 151 GLU A C 1
ATOM 1181 O O . GLU A 1 151 ? -20.638 13.587 38.797 1.00 73.00 151 GLU A O 1
ATOM 1186 N N . ALA A 1 152 ? -18.662 13.764 39.878 1.00 71.50 152 ALA A N 1
ATOM 1187 C CA . ALA A 1 152 ? -19.197 13.712 41.240 1.00 71.50 152 ALA A CA 1
ATOM 1188 C C . ALA A 1 152 ? -19.990 14.983 41.588 1.00 71.50 152 ALA A C 1
ATOM 1190 O O . ALA A 1 152 ? -21.065 14.909 42.179 1.00 71.50 152 ALA A O 1
ATOM 1191 N N . ASN A 1 153 ? -19.506 16.138 41.128 1.00 75.38 153 ASN A N 1
ATOM 1192 C CA . ASN A 1 153 ? -20.115 17.447 41.365 1.00 75.38 153 ASN A CA 1
ATOM 1193 C C . ASN A 1 153 ? -21.093 17.867 40.257 1.00 75.38 153 ASN A C 1
ATOM 1195 O O . ASN A 1 153 ? -21.622 18.973 40.280 1.00 75.38 153 ASN A O 1
ATOM 1199 N N . PHE A 1 154 ? -21.384 16.999 39.287 1.00 72.88 154 PHE A N 1
ATOM 1200 C CA . PHE A 1 154 ? -22.259 17.320 38.155 1.00 72.88 154 PHE A CA 1
ATOM 1201 C C . PHE A 1 154 ? -23.614 17.883 38.609 1.00 72.88 154 PHE A C 1
ATOM 1203 O O . PHE A 1 154 ? -24.152 18.805 38.006 1.00 72.88 154 PHE A O 1
ATOM 1210 N N . HIS A 1 155 ? -24.141 17.365 39.718 1.00 68.06 155 HIS A N 1
ATOM 1211 C CA . HIS A 1 155 ? -25.427 17.776 40.271 1.00 68.06 155 HIS A CA 1
ATOM 1212 C C . HIS A 1 155 ? -25.414 19.142 40.967 1.00 68.06 155 HIS A C 1
ATOM 1214 O O . HIS A 1 155 ? -26.483 19.711 41.159 1.00 68.06 155 HIS A O 1
ATOM 1220 N N . THR A 1 156 ? -24.244 19.671 41.339 1.00 75.62 156 THR A N 1
ATOM 1221 C CA . THR A 1 156 ? -24.113 21.049 41.839 1.00 75.62 156 THR A CA 1
ATOM 1222 C C . THR A 1 156 ? -23.925 22.038 40.691 1.00 75.62 156 THR A C 1
ATOM 1224 O O . THR A 1 156 ? -24.335 23.189 40.797 1.00 75.62 156 THR A O 1
ATOM 1227 N N . ALA A 1 157 ? -23.351 21.576 39.576 1.00 68.50 157 ALA A N 1
ATOM 1228 C CA . ALA A 1 157 ? -23.080 22.383 38.390 1.00 68.50 157 ALA A CA 1
ATOM 1229 C C . ALA A 1 157 ? -24.259 22.475 37.403 1.00 68.50 157 ALA A C 1
ATOM 1231 O O . ALA A 1 157 ? -24.204 23.271 36.467 1.00 68.50 157 ALA A O 1
ATOM 1232 N N . VAL A 1 158 ? -25.307 21.661 37.571 1.00 71.25 158 VAL A N 1
ATOM 1233 C CA . VAL A 1 158 ? -26.433 21.590 36.633 1.00 71.25 158 VAL A CA 1
ATOM 1234 C C . VAL A 1 158 ? -27.758 21.833 37.346 1.00 71.25 158 VAL A C 1
ATOM 1236 O O . VAL A 1 158 ? -28.232 20.997 38.114 1.00 71.25 158 VAL A O 1
ATOM 1239 N N . SER A 1 159 ? -28.384 22.971 37.037 1.00 75.38 159 SER A N 1
ATOM 1240 C CA . SER A 1 159 ? -29.725 23.312 37.511 1.00 75.38 159 SER A CA 1
ATOM 1241 C C . SER A 1 159 ? -30.807 22.650 36.641 1.00 75.38 159 SER A C 1
ATOM 1243 O O . SER A 1 159 ? -30.746 22.742 35.408 1.00 75.38 159 SER A O 1
ATOM 1245 N N . PRO A 1 160 ? -31.847 22.035 37.240 1.00 70.69 160 PRO A N 1
ATOM 1246 C CA . PRO A 1 160 ? -32.976 21.460 36.504 1.00 70.69 160 PRO A CA 1
ATOM 1247 C C . PRO A 1 160 ? -33.677 22.462 35.572 1.00 70.69 160 PRO A C 1
ATOM 1249 O O . PRO A 1 160 ? -34.125 22.085 34.490 1.00 70.69 160 PRO A O 1
ATOM 1252 N N . GLY A 1 161 ? -33.734 23.742 35.959 1.00 70.44 161 GLY A N 1
ATOM 1253 C CA . GLY A 1 161 ? -34.355 24.800 35.155 1.00 70.44 161 GLY A CA 1
ATOM 1254 C C . GLY A 1 161 ? -33.551 25.164 33.903 1.00 70.44 161 GLY A C 1
ATOM 1255 O O . GLY A 1 161 ? -34.127 25.435 32.850 1.00 70.44 161 GLY A O 1
ATOM 1256 N N . ASP A 1 162 ? -32.221 25.112 33.975 1.00 73.88 162 ASP A N 1
ATOM 1257 C CA . ASP A 1 162 ? -31.347 25.368 32.821 1.00 73.88 162 ASP A CA 1
ATOM 1258 C C . ASP A 1 162 ? -31.400 24.210 31.821 1.00 73.88 162 ASP A C 1
ATOM 1260 O O . ASP A 1 162 ? -31.454 24.419 30.605 1.00 73.88 162 ASP A O 1
ATOM 1264 N N . LEU A 1 163 ? -31.493 22.977 32.328 1.00 72.62 163 LEU A N 1
ATOM 1265 C CA . LEU A 1 163 ? -31.750 21.794 31.508 1.00 72.62 163 LEU A CA 1
ATOM 1266 C C . LEU A 1 163 ? -33.106 21.873 30.806 1.00 72.62 163 LEU A C 1
ATOM 1268 O O . LEU A 1 163 ? -33.192 21.628 29.607 1.00 72.62 163 LEU A O 1
ATOM 1272 N N . GLN A 1 164 ? -34.162 22.253 31.524 1.00 70.44 164 GLN A N 1
ATOM 1273 C CA . GLN A 1 164 ? -35.493 22.381 30.936 1.00 70.44 164 GLN A CA 1
ATOM 1274 C C . GLN A 1 164 ? -35.524 23.428 29.810 1.00 70.44 164 GLN A C 1
ATOM 1276 O O . GLN A 1 164 ? -36.106 23.176 28.755 1.00 70.44 164 GLN A O 1
ATOM 1281 N N . ARG A 1 165 ? -34.849 24.572 30.000 1.00 71.88 165 ARG A N 1
ATOM 1282 C CA . ARG A 1 165 ? -34.740 25.636 28.987 1.00 71.88 165 ARG A CA 1
ATOM 1283 C C . ARG A 1 165 ? -33.918 25.217 27.766 1.00 71.88 165 ARG A C 1
ATOM 1285 O O . ARG A 1 165 ? -34.339 25.457 26.640 1.00 71.88 165 ARG A O 1
ATOM 1292 N N . SER A 1 166 ? -32.776 24.563 27.976 1.00 72.94 166 SER A N 1
ATOM 1293 C CA . SER A 1 166 ? -31.887 24.103 26.892 1.00 72.94 166 SER A CA 1
ATOM 1294 C C . SER A 1 166 ? -32.451 22.936 26.078 1.00 72.94 166 SER A C 1
ATOM 1296 O O . SER A 1 166 ? -32.134 22.805 24.898 1.00 72.94 166 SER A O 1
ATOM 1298 N N . LEU A 1 167 ? -33.323 22.113 26.669 1.00 70.75 167 LEU A N 1
ATOM 1299 C CA . LEU A 1 167 ? -33.992 21.012 25.970 1.00 70.75 167 LEU A CA 1
ATOM 1300 C C . LEU A 1 167 ? -35.138 21.465 25.051 1.00 70.75 167 LEU A C 1
ATOM 1302 O O . LEU A 1 167 ? -35.677 20.615 24.342 1.00 70.75 167 LEU A O 1
ATOM 1306 N N . GLY A 1 168 ? -35.481 22.764 25.061 1.00 59.69 168 GLY A N 1
ATOM 1307 C CA . GLY A 1 168 ? -35.950 23.627 23.958 1.00 59.69 168 GLY A CA 1
ATOM 1308 C C . GLY A 1 168 ? -37.065 23.189 22.993 1.00 59.69 168 GLY A C 1
ATOM 1309 O O . GLY A 1 168 ? -37.468 23.980 22.146 1.00 59.69 168 GLY A O 1
ATOM 1310 N N . SER A 1 169 ? -37.560 21.953 23.028 1.00 57.59 169 SER A N 1
ATOM 1311 C CA . SER A 1 169 ? -38.426 21.394 21.972 1.00 57.59 169 SER A CA 1
ATOM 1312 C C . SER A 1 169 ? -39.321 20.241 22.431 1.00 57.59 169 SER A C 1
ATOM 1314 O O . SER A 1 169 ? -40.253 19.866 21.725 1.00 57.59 169 SER A O 1
ATOM 1316 N N . ARG A 1 170 ? -39.084 19.664 23.614 1.00 61.31 170 ARG A N 1
ATOM 1317 C CA . ARG A 1 170 ? -40.007 18.712 24.248 1.00 61.31 170 ARG A CA 1
ATOM 1318 C C . ARG A 1 170 ? -40.549 19.367 25.509 1.00 61.31 170 ARG A C 1
ATOM 1320 O O . ARG A 1 170 ? -39.762 19.820 26.332 1.00 61.31 170 ARG A O 1
ATOM 1327 N N . LYS A 1 171 ? -41.876 19.411 25.673 1.00 66.62 171 LYS A N 1
ATOM 1328 C CA . LYS A 1 171 ? -42.537 19.803 26.931 1.00 66.62 171 LYS A CA 1
ATOM 1329 C C . LYS A 1 171 ? -42.226 18.757 28.010 1.00 66.62 171 LYS A C 1
ATOM 1331 O O . LYS A 1 171 ? -43.061 17.918 28.326 1.00 66.62 171 LYS A O 1
ATOM 1336 N N . ILE A 1 172 ? -40.992 18.739 28.500 1.00 71.00 172 ILE A N 1
ATOM 1337 C CA . ILE A 1 172 ? -40.580 17.894 29.615 1.00 71.00 172 ILE A CA 1
ATOM 1338 C C . ILE A 1 172 ? -40.856 18.703 30.874 1.00 71.00 172 ILE A C 1
ATOM 1340 O O . ILE A 1 172 ? -40.344 19.813 31.042 1.00 71.00 172 ILE A O 1
ATOM 1344 N N . ASP A 1 173 ? -41.720 18.158 31.723 1.00 75.81 173 ASP A N 1
ATOM 1345 C CA . ASP A 1 173 ? -42.071 18.777 32.992 1.00 75.81 173 ASP A CA 1
ATOM 1346 C C . ASP A 1 173 ? -40.854 18.838 33.929 1.00 75.81 173 ASP A C 1
ATOM 1348 O O . ASP A 1 173 ? -40.018 17.927 33.952 1.00 75.81 173 ASP A O 1
ATOM 1352 N N . ALA A 1 174 ? -40.771 19.898 34.733 1.00 73.00 174 ALA A N 1
ATOM 1353 C CA . ALA A 1 174 ? -39.647 20.142 35.633 1.00 73.00 174 ALA A CA 1
ATOM 1354 C C . ALA A 1 174 ? -39.461 18.992 36.639 1.00 73.00 174 ALA A C 1
ATOM 1356 O O . ALA A 1 174 ? -38.329 18.611 36.950 1.00 73.00 174 ALA A O 1
ATOM 1357 N N . LYS A 1 175 ? -40.560 18.365 37.087 1.00 78.44 175 LYS A N 1
ATOM 1358 C CA . LYS A 1 175 ? -40.499 17.207 37.991 1.00 78.44 175 LYS A CA 1
ATOM 1359 C C . LYS A 1 175 ? -39.897 15.986 37.310 1.00 78.44 175 LYS A C 1
ATOM 1361 O O . LYS A 1 175 ? -39.169 15.234 37.948 1.00 78.44 175 LYS A O 1
ATOM 1366 N N . THR A 1 176 ? -40.141 15.814 36.010 1.00 80.81 176 THR A N 1
ATOM 1367 C CA . THR A 1 176 ? -39.554 14.717 35.225 1.00 80.81 176 THR A CA 1
ATOM 1368 C C . THR A 1 176 ? -38.044 14.900 35.087 1.00 80.81 176 THR A C 1
ATOM 1370 O O . THR A 1 176 ? -37.292 13.942 35.252 1.00 80.81 176 THR A O 1
ATOM 1373 N N . VAL A 1 177 ? -37.582 16.134 34.851 1.00 80.19 177 VAL A N 1
ATOM 1374 C CA . VAL A 1 177 ? -36.143 16.451 34.825 1.00 80.19 177 VAL A CA 1
ATOM 1375 C C . VAL A 1 177 ? -35.500 16.172 36.186 1.00 80.19 177 VAL A C 1
ATOM 1377 O O . VAL A 1 177 ? -34.453 15.529 36.234 1.00 80.19 177 VAL A O 1
ATOM 1380 N N . SER A 1 178 ? -36.144 16.580 37.288 1.00 80.00 178 SER A N 1
ATOM 1381 C CA . SER A 1 178 ? -35.659 16.293 38.647 1.00 80.00 178 SER A CA 1
ATOM 1382 C C . SER A 1 178 ? -35.558 14.790 38.907 1.00 80.00 178 SER A C 1
ATOM 1384 O O . SER A 1 178 ? -34.498 14.312 39.294 1.00 80.00 178 SER A O 1
ATOM 1386 N N . LEU A 1 179 ? -36.610 14.027 38.595 1.00 82.88 179 LEU A N 1
ATOM 1387 C CA . LEU A 1 179 ? -36.644 12.568 38.755 1.00 82.88 179 LEU A CA 1
ATOM 1388 C C . LEU A 1 179 ? -35.509 11.865 38.006 1.00 82.88 179 LEU A C 1
ATOM 1390 O O . LEU A 1 179 ? -34.882 10.953 38.543 1.00 82.88 179 LEU A O 1
ATOM 1394 N N . VAL A 1 180 ? -35.216 12.290 36.775 1.00 80.81 180 VAL A N 1
ATOM 1395 C CA . VAL A 1 180 ? -34.106 11.731 35.993 1.00 80.81 180 VAL A CA 1
ATOM 1396 C C . VAL A 1 180 ? -32.760 12.073 36.632 1.00 80.81 180 VAL A C 1
ATOM 1398 O O . VAL A 1 180 ? -31.898 11.198 36.720 1.00 80.81 180 VAL A O 1
ATOM 1401 N N . LEU A 1 181 ? -32.575 13.309 37.105 1.00 80.38 181 LEU A N 1
ATOM 1402 C CA . LEU A 1 181 ? -31.350 13.712 37.798 1.00 80.38 181 LEU A CA 1
ATOM 1403 C C . LEU A 1 181 ? -31.161 12.940 39.107 1.00 80.38 181 LEU A C 1
ATOM 1405 O O . LEU A 1 181 ? -30.046 12.505 39.385 1.00 80.38 181 LEU A O 1
ATOM 1409 N N . ASP A 1 182 ? -32.227 12.718 39.871 1.00 81.50 182 ASP A N 1
ATOM 1410 C CA . ASP A 1 182 ? -32.192 11.999 41.146 1.00 81.50 182 ASP A CA 1
ATOM 1411 C C . ASP A 1 182 ? -31.970 10.494 40.952 1.00 81.50 182 ASP A C 1
ATOM 1413 O O . ASP A 1 182 ? -31.154 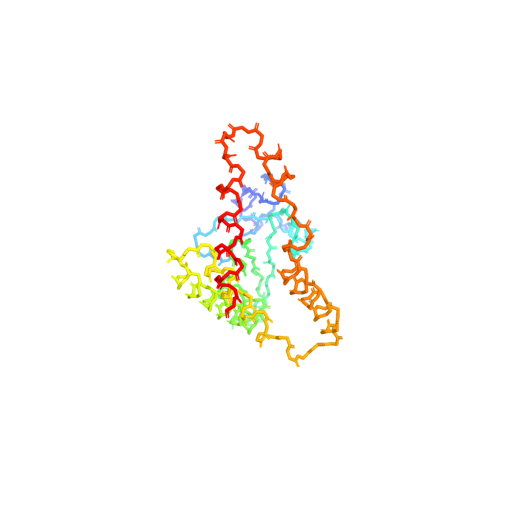9.892 41.650 1.00 81.50 182 ASP A O 1
ATOM 1417 N N . TYR A 1 183 ? -32.577 9.891 39.926 1.00 82.00 183 TYR A N 1
ATOM 1418 C CA . TYR A 1 183 ? -32.246 8.527 39.506 1.00 82.00 183 TYR A CA 1
ATOM 1419 C C . TYR A 1 183 ? -30.767 8.399 39.108 1.00 82.00 183 TYR A C 1
ATOM 1421 O O . TYR A 1 183 ? -30.098 7.425 39.461 1.00 82.00 183 TYR A O 1
ATOM 1429 N N . TRP A 1 184 ? -30.226 9.394 38.397 1.00 73.44 184 TRP A N 1
ATOM 1430 C CA . TRP A 1 184 ? -28.807 9.428 38.042 1.00 73.44 184 TRP A CA 1
ATOM 1431 C C . TRP A 1 184 ? -27.890 9.591 39.260 1.00 73.44 184 TRP A C 1
ATOM 1433 O O . TRP A 1 184 ? -26.814 8.993 39.253 1.00 73.44 184 TRP A O 1
ATOM 1443 N N . LYS A 1 185 ? -28.308 10.328 40.302 1.00 74.06 185 LYS A N 1
ATOM 1444 C CA . LYS A 1 185 ? -27.593 10.399 41.592 1.00 74.06 185 LYS A CA 1
ATOM 1445 C C . LYS A 1 185 ? -27.552 9.027 42.267 1.00 74.06 185 LYS A C 1
ATOM 1447 O O . LYS A 1 185 ? -26.476 8.542 42.595 1.00 74.06 185 LYS A O 1
ATOM 1452 N N . LEU A 1 186 ? -28.711 8.379 42.405 1.00 74.62 186 LEU A N 1
ATOM 1453 C CA . LEU A 1 186 ? -28.874 7.098 43.108 1.00 74.62 186 LEU A CA 1
ATOM 1454 C C . LEU A 1 186 ? -28.182 5.917 42.417 1.00 74.62 186 LEU A C 1
ATOM 1456 O O . LEU A 1 186 ? -27.736 4.991 43.076 1.00 74.62 186 LEU A O 1
ATOM 1460 N N . LYS A 1 187 ? -28.064 5.924 41.086 1.00 71.19 187 LYS A N 1
ATOM 1461 C CA . LYS A 1 187 ? -27.344 4.867 40.353 1.00 71.19 187 LYS A CA 1
ATOM 1462 C C . LYS A 1 187 ? -25.815 4.955 40.509 1.00 71.19 187 LYS A C 1
ATOM 1464 O O . LYS A 1 187 ? -25.107 4.050 40.068 1.00 71.19 187 LYS A O 1
ATOM 1469 N N . ARG A 1 188 ? -25.301 6.072 41.035 1.00 62.62 188 ARG A N 1
ATOM 1470 C CA . ARG A 1 188 ? -23.861 6.337 41.195 1.00 62.62 188 ARG A CA 1
ATOM 1471 C C . ARG A 1 188 ? -23.356 6.149 42.629 1.00 62.62 188 ARG A C 1
ATOM 1473 O O . ARG A 1 188 ? -22.139 6.099 42.794 1.00 62.62 188 ARG A O 1
ATOM 1480 N N . THR A 1 189 ? -24.252 6.059 43.613 1.00 52.03 189 THR A N 1
ATOM 1481 C CA . THR A 1 189 ? -23.980 5.523 44.960 1.00 52.03 189 THR A CA 1
ATOM 1482 C C . THR A 1 189 ? -23.987 4.005 44.929 1.00 52.03 189 THR A C 1
ATOM 1484 O O . THR A 1 189 ? -23.052 3.406 45.498 1.00 52.03 189 THR A O 1
#

pLDDT: mean 76.17, std 15.0, range [33.41, 94.06]

Sequence (189 aa):
DFEAEVPPWRRALLCRICRQRGVGACVQCGVRRCNAAFHVGCLATSRGSVGVAGGGGRLASVEGRDGRRKYLVYCDRHADTAEAAKAMGRERQWRRRREQLMKLKRKLKQLKGKPPVQLALALQRETLGRNRTGPDNGLLNKRNMKLKELEANFHTAVSPGDLQRSLGSRKIDAKTVSLVLDYWKLKRT

Secondary structure (DSSP, 8-state):
-GGGGS-HHHHHSPBTTT--SSSS-EEEBSSTT---EEEHHHHHHTTT-TT-SS---EEEEEE-TTS-EEEEEE-HHHHTSHHHHHHTT-HHHHHHHHHHHHHHHHHHHHHTTS-HHHHHHHHHHHHHHH-SS-TTHHHHHHHHHHHHHHHHSHHHH--HHHHHHHTTTS---HHHHHHHHHHHHHTT-

Foldseek 3Di:
DVVVVQDPVQQQAQAQFPRDGNPAGWDFAPDPPGSHIHHPVSQVVVPQDDDDPGWHKHWFWDQDPVRDIDIHIHTPVCCLPCVNCVRRVNNVVSVVVVVVVVVVVVVVVVCVPPDVVVVVVVVVVVVVVPPPDDPPVVVVVVVVVVVVVCVLCVVVVDDLVVVCVVVPPDPQDSVNSVVVVVVVVVVVD

Mean predicted aligned error: 17.22 Å

Organism: NCBI:txid282301

Radius of gyration: 29.29 Å; Cα contacts (8 Å, |Δi|>4): 161; chains: 1; bounding box: 68×44×73 Å